Protein AF-A0A931IXI0-F1 (afdb_monomer)

Foldseek 3Di:
DQQCQDPPDDPAFAEEEELAEDPPVQLVCLRCVLPGAEYEYFFQPDAQPDDDPDHHPQKDWDPPFKDKAWDNDKDWDWDQDPNDTDTDITKMKIWTKIARPVNRGIHIYIYIHDARLVVLVVAQFQRHQEYEEALPHPTPNCSQQQLQDQADDPDRSNHGNVVSVNRRHNPQHKYKYLCPSHPDPQLPVCNVDDDWDWDDDPQKTWTFSDWRPDDPGTITIIGIDGD

Sequence (227 aa):
MPVELLPKEGAGRRSLYYPCAGLDWLAVTEVLGQSFDVLKFCDLHYSFASLPAVLPNGWRYEADSWSLDGSAHGAVSALAVNGRFVRDVETATARFKLRNESMGKSVEIWLRRGFGQYGLHEIKDGTLDLFLHRGDSSGEGGSNVWFFSNWRARHQPLSRLFDVVKEKLRYPAVIGTDGSNCEFREVRLAAGVIGRAEFACQGLHWRLIGFLPGGPSLTALWQVEPA

pLDDT: mean 90.28, std 9.78, range [48.94, 98.44]

Secondary structure (DSSP, 8-state):
-----S---SSPPPEEEEE--TTHHHHHHHHHTTT-SEEEEEETT---SS--S--STTEEEPTT--EEES-S----EEEEETTEEEEE---EEEEEEEEETTTTEEEEEEEEES-HHHHHHTSPTT-EEEEEE-S--SS-SSTTS-TB-----SSGGGSSHHHHHHHHEEEEEEEEE-STTB--HHHHHHTT--S--EEEETTEEEEEEEEE-SSSS-EEEEEEEE-

Mean predicted aligned error: 4.8 Å

Radius of gyration: 17.32 Å; Cα contacts (8 Å, |Δi|>4): 506; chains: 1; bounding box: 45×43×47 Å

Structure (mmCIF, N/CA/C/O backbone):
data_AF-A0A931IXI0-F1
#
_entry.id   AF-A0A931IXI0-F1
#
loop_
_atom_site.group_PDB
_atom_site.id
_atom_site.type_symbol
_atom_site.label_atom_id
_atom_site.label_alt_id
_atom_site.label_comp_id
_atom_site.label_asym_id
_atom_site.label_entity_id
_atom_site.label_seq_id
_atom_site.pdbx_PDB_ins_code
_atom_site.Cartn_x
_atom_site.Cartn_y
_atom_site.Cartn_z
_atom_site.occupancy
_atom_site.B_iso_or_equiv
_atom_site.auth_seq_id
_atom_site.auth_comp_id
_atom_site.auth_asym_id
_atom_site.auth_atom_id
_atom_site.pdbx_PDB_model_num
ATOM 1 N N . MET A 1 1 ? -20.261 6.158 8.522 1.00 48.94 1 MET A N 1
ATOM 2 C CA . MET A 1 1 ? -20.062 5.142 9.578 1.00 48.94 1 MET A CA 1
ATOM 3 C C . MET A 1 1 ? -18.671 4.557 9.398 1.00 48.94 1 MET A C 1
ATOM 5 O O . 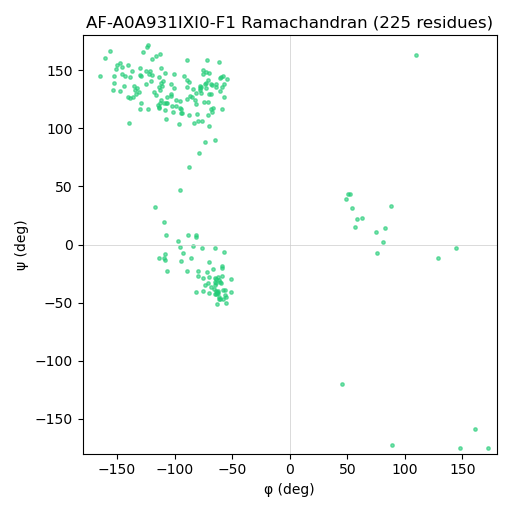MET A 1 1 ? -18.306 4.351 8.244 1.00 48.94 1 MET A O 1
ATOM 9 N N . PRO A 1 2 ? -17.881 4.372 10.466 1.00 57.78 2 PRO A N 1
ATOM 10 C CA . PRO A 1 2 ? -16.562 3.754 10.359 1.00 57.78 2 PRO A CA 1
ATOM 11 C C . PRO A 1 2 ? -16.707 2.329 9.815 1.00 57.78 2 PRO A C 1
ATOM 13 O O . PRO A 1 2 ? -17.571 1.580 10.267 1.00 57.78 2 PRO A O 1
ATOM 16 N N . VAL A 1 3 ? -15.897 1.973 8.816 1.00 63.97 3 VAL A N 1
ATOM 17 C CA . VAL A 1 3 ? -15.828 0.592 8.333 1.00 63.97 3 VAL A CA 1
ATOM 18 C C . VAL A 1 3 ? -15.020 -0.188 9.361 1.00 63.97 3 VAL A C 1
ATOM 20 O O . VAL A 1 3 ? -13.806 -0.013 9.470 1.00 63.97 3 VAL A O 1
ATOM 23 N N . GLU A 1 4 ? -15.687 -1.019 10.154 1.00 74.19 4 GLU A N 1
ATOM 24 C CA . GLU A 1 4 ? -15.009 -1.925 11.076 1.00 74.19 4 GLU A CA 1
ATOM 25 C C . GLU A 1 4 ? -14.388 -3.064 10.262 1.00 74.19 4 GLU A C 1
ATOM 27 O O . GLU A 1 4 ? -15.030 -4.061 9.955 1.00 74.19 4 GLU A O 1
ATOM 32 N N . LEU A 1 5 ? -13.150 -2.849 9.808 1.00 75.31 5 LEU A N 1
ATOM 33 C CA . LEU A 1 5 ? -12.527 -3.715 8.807 1.00 75.31 5 LEU A CA 1
ATOM 34 C C . LEU A 1 5 ? -12.290 -5.134 9.315 1.00 75.31 5 LEU A C 1
ATOM 36 O O . LEU A 1 5 ? -12.547 -6.062 8.567 1.00 75.31 5 LEU A O 1
ATOM 40 N N . LEU A 1 6 ? -11.814 -5.279 10.555 1.00 72.94 6 LEU A N 1
ATOM 41 C CA . LEU A 1 6 ? -11.677 -6.536 11.302 1.00 72.94 6 LEU A CA 1
ATOM 42 C C . LEU A 1 6 ? -11.465 -6.188 12.791 1.00 72.94 6 LEU A C 1
ATOM 44 O O . LEU A 1 6 ? -10.774 -5.188 13.060 1.00 72.94 6 LEU A O 1
ATOM 48 N N . PRO A 1 7 ? -11.985 -6.991 13.741 1.00 69.00 7 PRO A N 1
ATOM 49 C CA . PRO A 1 7 ? -11.667 -6.845 15.158 1.00 69.00 7 PRO A CA 1
ATOM 50 C C . PRO A 1 7 ? -10.158 -7.002 15.389 1.00 69.00 7 PRO A C 1
ATOM 52 O O . PRO A 1 7 ? -9.473 -7.771 14.713 1.00 69.00 7 PRO A O 1
ATOM 55 N N . LYS A 1 8 ? -9.614 -6.230 16.335 1.00 65.38 8 LYS A N 1
ATOM 56 C CA . LYS A 1 8 ? -8.189 -6.268 16.682 1.00 65.38 8 LYS A CA 1
ATOM 57 C C . LYS A 1 8 ? -7.912 -7.482 17.572 1.00 65.38 8 LYS A C 1
ATOM 59 O O . LYS A 1 8 ? -7.807 -7.350 18.788 1.00 65.38 8 LYS A O 1
ATOM 64 N N . GLU A 1 9 ? -7.804 -8.662 16.977 1.00 65.06 9 GLU A N 1
ATOM 65 C CA . GLU A 1 9 ? -7.364 -9.850 17.705 1.00 65.06 9 GLU A CA 1
ATOM 66 C C . GLU A 1 9 ? -5.828 -9.877 17.760 1.00 65.06 9 GLU A C 1
ATOM 68 O O . GLU A 1 9 ? -5.143 -10.136 16.773 1.00 65.06 9 GLU A O 1
ATOM 73 N N . GLY A 1 10 ? -5.271 -9.540 18.927 1.00 68.31 10 GLY A N 1
ATOM 74 C CA . GLY A 1 10 ? -3.834 -9.617 19.209 1.00 68.31 10 GLY A CA 1
ATOM 75 C C . GLY A 1 10 ? -3.102 -8.273 19.340 1.00 68.31 10 GLY A C 1
ATOM 76 O O . GLY A 1 10 ? -3.570 -7.208 18.938 1.00 68.31 10 GLY A O 1
ATOM 77 N N . ALA A 1 11 ? -1.904 -8.329 19.931 1.00 70.00 11 ALA A N 1
ATOM 78 C CA . ALA A 1 11 ? -1.065 -7.166 20.248 1.00 70.00 11 ALA A CA 1
ATOM 79 C C . ALA A 1 11 ? -0.230 -6.635 19.058 1.00 70.00 11 ALA A C 1
ATOM 81 O O . ALA A 1 11 ? 0.636 -5.779 19.237 1.00 70.00 11 ALA A O 1
ATOM 82 N N . GLY A 1 12 ? -0.452 -7.147 17.843 1.00 85.19 12 GLY A N 1
ATOM 83 C CA . GLY A 1 12 ? 0.321 -6.776 16.658 1.00 85.19 12 GLY A CA 1
ATOM 84 C C . GLY A 1 12 ? -0.001 -5.373 16.132 1.00 85.19 12 GLY A C 1
ATOM 85 O O . GLY A 1 12 ? -1.138 -4.908 16.218 1.00 85.19 12 GLY A O 1
ATOM 86 N N . ARG A 1 13 ? 1.005 -4.710 15.538 1.00 93.88 13 ARG A N 1
ATOM 87 C CA . ARG A 1 13 ? 0.789 -3.496 14.736 1.00 93.88 13 ARG A CA 1
ATOM 88 C C . ARG A 1 13 ? 0.047 -3.867 13.451 1.00 93.88 13 ARG A C 1
ATOM 90 O O . ARG A 1 13 ? 0.490 -4.778 12.743 1.00 93.88 13 ARG A O 1
ATOM 97 N N . ARG A 1 14 ? -1.036 -3.152 13.144 1.00 95.62 14 ARG A N 1
ATOM 98 C CA . ARG A 1 14 ? -1.786 -3.302 11.891 1.00 95.62 14 ARG A CA 1
ATOM 99 C C . ARG A 1 14 ? -1.149 -2.479 10.782 1.00 95.62 14 ARG A C 1
ATOM 101 O O . ARG A 1 14 ? -0.846 -1.301 10.996 1.00 95.62 14 ARG A O 1
ATOM 108 N N . SER A 1 15 ? -0.972 -3.069 9.605 1.00 97.69 15 SER A N 1
ATOM 109 C CA . SER A 1 15 ? -0.367 -2.400 8.457 1.00 97.69 15 SER A CA 1
ATOM 110 C C . SER A 1 15 ? -1.171 -2.516 7.164 1.00 97.69 15 SER A C 1
ATOM 112 O O . SER A 1 15 ? -1.818 -3.529 6.895 1.00 97.69 15 SER A O 1
ATOM 114 N N . LEU A 1 16 ? -1.106 -1.448 6.372 1.00 97.94 16 LEU A N 1
ATOM 115 C CA . LEU A 1 16 ? -1.687 -1.338 5.037 1.00 97.94 16 LEU A CA 1
ATOM 116 C C . LEU A 1 16 ? -0.597 -1.030 4.011 1.00 97.94 16 LEU A C 1
ATOM 118 O O . LEU A 1 16 ? 0.375 -0.342 4.328 1.00 97.94 16 LEU A O 1
ATOM 122 N N . TYR A 1 17 ? -0.793 -1.494 2.779 1.00 98.00 17 TYR A N 1
ATOM 123 C CA . TYR A 1 17 ? 0.024 -1.149 1.626 1.00 98.00 17 TYR A CA 1
ATOM 124 C C . TYR A 1 17 ? -0.861 -0.743 0.456 1.00 98.00 17 TYR A C 1
ATOM 126 O O . TYR A 1 17 ? -1.812 -1.450 0.118 1.00 98.00 17 TYR A O 1
ATOM 134 N N . TYR A 1 18 ? -0.530 0.393 -0.150 1.00 96.25 18 TYR A N 1
ATOM 135 C CA . TYR A 1 18 ? -1.239 0.943 -1.292 1.00 96.25 18 TYR A CA 1
ATOM 136 C C . TYR A 1 18 ? -0.248 1.535 -2.312 1.00 96.25 18 TYR A C 1
ATOM 138 O O . TYR A 1 18 ? 0.300 2.615 -2.075 1.00 96.25 18 TYR A O 1
ATOM 146 N N . PRO A 1 19 ? 0.008 0.863 -3.449 1.00 94.44 19 PRO A N 1
ATOM 147 C CA . PRO A 1 19 ? 0.657 1.493 -4.592 1.00 94.44 19 PRO A CA 1
ATOM 148 C C . PRO A 1 19 ? -0.323 2.491 -5.225 1.00 94.44 19 PRO A C 1
ATOM 150 O O . PRO A 1 19 ? -1.270 2.101 -5.908 1.00 94.44 19 PRO A O 1
ATOM 153 N N . CYS A 1 20 ? -0.129 3.774 -4.943 1.00 90.62 20 CYS A N 1
ATOM 154 C CA . CYS A 1 20 ? -1.092 4.842 -5.199 1.00 90.62 20 CYS A CA 1
ATOM 155 C C . CYS A 1 20 ? -0.474 5.982 -5.997 1.00 90.62 20 CYS A C 1
ATOM 157 O O . CYS A 1 20 ? 0.745 6.091 -6.048 1.00 90.62 20 CYS A O 1
ATOM 159 N N . ALA A 1 21 ? -1.297 6.875 -6.548 1.00 88.12 21 ALA A N 1
ATOM 160 C CA . ALA A 1 21 ? -0.798 8.078 -7.202 1.00 88.12 21 ALA A CA 1
ATOM 161 C C . ALA A 1 21 ? -0.656 9.249 -6.236 1.00 88.12 21 ALA A C 1
ATOM 163 O O . ALA A 1 21 ? -1.642 9.678 -5.636 1.00 88.12 21 ALA A O 1
ATOM 164 N N . GLY A 1 22 ? 0.537 9.840 -6.160 1.00 87.94 22 GLY A N 1
ATOM 165 C CA . GLY A 1 22 ? 0.739 11.132 -5.501 1.00 87.94 22 GLY A CA 1
ATOM 166 C C . GLY A 1 22 ? 0.026 11.237 -4.144 1.00 87.94 22 GLY A C 1
ATOM 167 O O . GLY A 1 22 ? 0.281 10.450 -3.235 1.00 87.94 22 GLY A O 1
ATOM 168 N N . LEU A 1 23 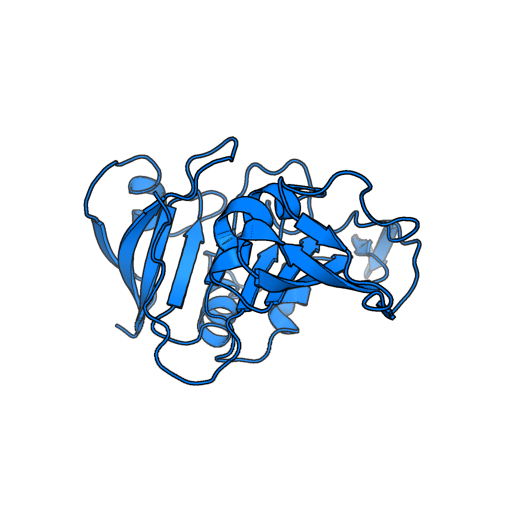? -0.884 12.205 -4.004 1.00 91.06 23 LEU A N 1
ATOM 169 C CA . LEU A 1 23 ? -1.559 12.532 -2.741 1.00 91.06 23 LEU A CA 1
ATOM 170 C C . LEU A 1 23 ? -2.752 11.633 -2.369 1.00 91.06 23 LEU A C 1
ATOM 172 O O . LEU A 1 23 ? -3.397 11.888 -1.353 1.00 91.06 23 LEU A O 1
ATOM 176 N N . ASP A 1 24 ? -3.024 10.564 -3.119 1.00 90.62 24 ASP A N 1
ATOM 177 C CA . ASP A 1 24 ? -4.078 9.585 -2.811 1.00 90.62 24 ASP A CA 1
ATOM 178 C C . ASP A 1 24 ? -4.015 9.041 -1.378 1.00 90.62 24 ASP A C 1
ATOM 180 O O . ASP A 1 24 ? -5.036 8.686 -0.780 1.00 90.62 24 ASP A O 1
ATOM 184 N N . TRP A 1 25 ? -2.808 8.990 -0.816 1.00 93.06 25 TRP A N 1
ATOM 185 C CA . TRP A 1 25 ? -2.569 8.548 0.548 1.00 93.06 25 TRP A CA 1
ATOM 186 C C . TRP A 1 25 ? -3.318 9.386 1.596 1.00 93.06 25 TRP A C 1
ATOM 188 O O . TRP A 1 25 ? -3.650 8.857 2.658 1.00 93.06 25 TRP A O 1
ATOM 198 N N . LEU A 1 26 ? -3.628 10.660 1.311 1.00 93.75 26 LEU A N 1
ATOM 199 C CA . LEU A 1 26 ? -4.352 11.551 2.225 1.00 93.75 26 LEU A CA 1
ATOM 200 C C . LEU A 1 26 ? -5.769 11.037 2.493 1.00 93.75 26 LEU A C 1
ATOM 20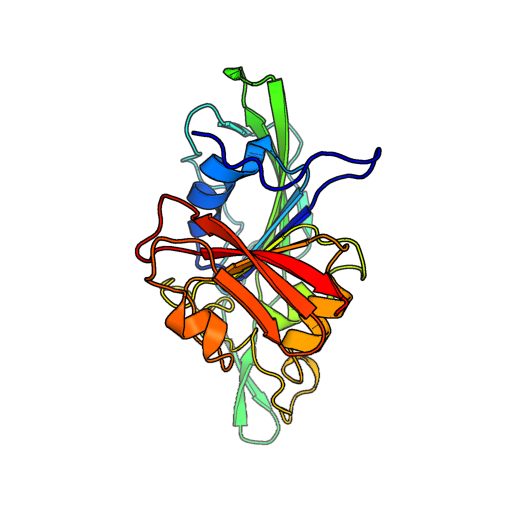2 O O . LEU A 1 26 ? -6.144 10.861 3.651 1.00 93.75 26 LEU A O 1
ATOM 206 N N . ALA A 1 27 ? -6.527 10.734 1.436 1.00 92.00 27 ALA A N 1
ATOM 207 C CA . ALA A 1 27 ? -7.897 10.234 1.556 1.00 92.00 27 ALA A CA 1
ATOM 208 C C . ALA A 1 27 ? -7.929 8.872 2.266 1.00 92.00 27 ALA A C 1
ATOM 210 O O . ALA A 1 27 ? -8.743 8.629 3.154 1.00 92.00 27 ALA A O 1
ATOM 211 N N . VAL A 1 28 ? -6.976 7.995 1.938 1.00 93.75 28 VAL A N 1
ATOM 212 C CA . VAL A 1 28 ? -6.844 6.696 2.611 1.00 93.75 28 VAL A CA 1
ATOM 213 C C . VAL A 1 28 ? -6.498 6.870 4.090 1.00 93.75 28 VAL A C 1
ATOM 215 O O . VAL A 1 28 ? -7.061 6.178 4.933 1.00 93.75 28 VAL A O 1
ATOM 218 N N . THR A 1 29 ? -5.624 7.817 4.429 1.00 95.44 29 THR A N 1
ATOM 219 C CA . THR A 1 29 ? -5.272 8.127 5.824 1.00 95.44 29 THR A CA 1
ATOM 220 C C . THR A 1 29 ? -6.455 8.701 6.594 1.00 95.44 29 THR A C 1
ATOM 222 O O . THR A 1 29 ? -6.651 8.339 7.752 1.00 95.44 29 THR A O 1
ATOM 225 N N . GLU A 1 30 ? -7.277 9.540 5.966 1.00 93.88 30 GLU A N 1
ATOM 226 C CA . GLU A 1 30 ? -8.489 10.081 6.584 1.00 93.88 30 GLU A CA 1
ATOM 227 C C . GLU A 1 30 ? -9.441 8.972 7.031 1.00 93.88 30 GLU A C 1
ATOM 229 O O . GLU A 1 30 ? -9.921 8.973 8.166 1.00 93.88 30 GLU A O 1
ATOM 234 N N . VAL A 1 31 ? -9.673 8.005 6.142 1.00 93.25 31 VAL A N 1
ATOM 235 C CA . VAL A 1 31 ? -10.654 6.940 6.355 1.00 93.25 31 VAL A CA 1
ATOM 236 C C . VAL A 1 31 ? -10.090 5.812 7.220 1.00 93.25 31 VAL A C 1
ATOM 238 O O . VAL A 1 31 ? -10.792 5.293 8.084 1.00 93.25 31 VAL A O 1
ATOM 241 N N . LEU A 1 32 ? -8.832 5.421 7.001 1.00 94.69 32 LEU A N 1
ATOM 242 C CA . LEU A 1 32 ? -8.242 4.213 7.589 1.00 94.69 32 LEU A CA 1
ATOM 243 C C . LEU A 1 32 ? -7.214 4.486 8.687 1.00 94.69 32 LEU A C 1
ATOM 245 O O . LEU A 1 32 ? -6.883 3.569 9.438 1.00 94.69 32 LEU A O 1
ATOM 249 N N . GLY A 1 33 ? -6.726 5.716 8.854 1.00 94.94 33 GLY A N 1
ATOM 250 C CA . GLY A 1 33 ? -5.683 6.033 9.839 1.00 94.94 33 GLY A CA 1
ATOM 251 C C . GLY A 1 33 ? -6.068 5.707 11.287 1.00 94.94 33 GLY A C 1
ATOM 252 O O . GLY A 1 33 ? -5.202 5.509 12.133 1.00 94.94 33 GLY A O 1
ATOM 253 N N . GLN A 1 34 ? -7.364 5.581 11.574 1.00 93.62 34 GLN A N 1
ATOM 254 C CA . GLN A 1 34 ? -7.870 5.178 12.889 1.00 93.62 34 GLN A CA 1
ATOM 255 C C . GLN A 1 34 ? -7.658 3.689 13.184 1.00 93.62 34 GLN A C 1
ATOM 257 O O . GLN A 1 34 ? -7.413 3.300 14.327 1.00 93.62 34 GLN A O 1
ATOM 262 N N . SER A 1 35 ? -7.751 2.854 12.150 1.00 93.81 35 SER A N 1
ATOM 263 C CA . SER A 1 35 ? -7.779 1.394 12.268 1.00 93.81 35 SER A CA 1
ATOM 264 C C . SER A 1 35 ? -6.403 0.747 12.116 1.00 93.81 35 SER A C 1
ATOM 266 O O . SER A 1 35 ? -6.250 -0.424 12.459 1.00 93.81 35 SER A O 1
ATOM 268 N N . PHE A 1 36 ? -5.408 1.490 11.627 1.00 95.81 36 PHE A N 1
ATOM 269 C CA . PHE A 1 36 ? -4.062 0.991 11.345 1.00 95.81 36 PHE A CA 1
ATOM 270 C C . PHE A 1 36 ? -2.993 1.722 12.158 1.00 95.81 36 PHE A C 1
ATOM 272 O O . PHE A 1 36 ? -3.202 2.823 12.663 1.00 95.81 36 PHE A O 1
ATOM 279 N N . ASP A 1 37 ? -1.834 1.082 12.302 1.00 96.94 37 ASP A N 1
ATOM 280 C CA . ASP A 1 37 ? -0.671 1.637 13.000 1.00 96.94 37 ASP A CA 1
ATOM 281 C C . ASP A 1 37 ? 0.441 2.053 12.025 1.00 96.94 37 ASP A C 1
ATOM 283 O O . ASP A 1 37 ? 1.295 2.866 12.384 1.00 96.94 37 ASP A O 1
ATOM 287 N N . VAL A 1 38 ? 0.449 1.478 10.816 1.00 98.25 38 VAL A N 1
ATOM 288 C CA . VAL A 1 38 ? 1.372 1.806 9.721 1.00 98.25 38 VAL A CA 1
ATOM 289 C C . VAL A 1 38 ? 0.608 1.830 8.398 1.00 98.25 38 VAL A C 1
ATOM 291 O O . VAL A 1 38 ? -0.015 0.837 8.023 1.00 98.25 38 VAL A O 1
ATOM 294 N N . LEU A 1 39 ? 0.708 2.926 7.655 1.00 98.19 39 LEU A N 1
ATOM 295 C CA . LEU A 1 39 ? 0.198 3.047 6.295 1.00 98.19 39 LEU A CA 1
ATOM 296 C C . LEU A 1 39 ? 1.378 3.217 5.339 1.00 98.19 39 LEU A C 1
ATOM 298 O O . LEU A 1 39 ? 2.142 4.177 5.449 1.00 98.19 39 LEU A O 1
ATOM 302 N N . LYS A 1 40 ? 1.548 2.268 4.420 1.00 98.12 40 LYS A N 1
ATOM 303 C CA . LYS A 1 40 ? 2.643 2.256 3.451 1.00 98.12 40 LYS A CA 1
ATOM 304 C C . LYS A 1 40 ? 2.105 2.590 2.068 1.00 98.12 40 LYS A C 1
ATOM 306 O O . LYS A 1 40 ? 1.257 1.879 1.539 1.00 98.12 40 LYS A O 1
ATOM 311 N N . PHE A 1 41 ? 2.637 3.638 1.471 1.00 96.38 41 PHE A N 1
ATOM 312 C CA . PHE A 1 41 ? 2.242 4.136 0.166 1.00 96.38 41 PHE A CA 1
ATOM 313 C C . PHE A 1 41 ? 3.432 4.102 -0.779 1.00 96.38 41 PHE A C 1
ATOM 315 O O . PHE A 1 41 ? 4.576 4.293 -0.358 1.00 96.38 41 PHE A O 1
ATOM 322 N N . CYS A 1 42 ? 3.176 3.845 -2.055 1.00 95.12 42 CYS A N 1
ATOM 323 C CA . CYS A 1 42 ? 4.227 3.775 -3.059 1.00 95.12 42 CYS A CA 1
ATOM 324 C C . CYS A 1 42 ? 3.806 4.502 -4.327 1.00 95.12 42 CYS A C 1
ATOM 326 O O . CYS A 1 42 ? 2.765 4.173 -4.886 1.00 95.12 42 CYS A O 1
ATOM 328 N N . ASP A 1 43 ? 4.643 5.428 -4.786 1.00 93.62 43 ASP A N 1
ATOM 329 C CA . ASP A 1 43 ? 4.437 6.175 -6.025 1.00 93.62 43 ASP A CA 1
ATOM 330 C C . ASP A 1 43 ? 5.777 6.466 -6.716 1.00 93.62 43 ASP A C 1
ATOM 332 O O . ASP A 1 43 ? 6.795 6.677 -6.063 1.00 93.62 43 ASP A O 1
ATOM 336 N N . LEU A 1 44 ? 5.809 6.500 -8.048 1.00 92.00 44 LEU A N 1
ATOM 337 C CA . LEU A 1 44 ? 7.036 6.779 -8.812 1.00 92.00 44 LEU A CA 1
ATOM 338 C C . LEU A 1 44 ? 7.493 8.242 -8.728 1.00 92.00 44 LEU A C 1
ATOM 340 O O . LEU A 1 44 ? 8.673 8.525 -8.934 1.00 92.00 44 LEU A O 1
ATOM 344 N N . HIS A 1 45 ? 6.578 9.161 -8.438 1.00 90.88 45 HIS A N 1
ATOM 345 C CA . HIS A 1 45 ? 6.764 10.605 -8.524 1.00 90.88 45 HIS A CA 1
ATOM 346 C C . HIS A 1 45 ? 6.878 11.285 -7.158 1.00 90.88 45 HIS A C 1
ATOM 348 O O . HIS A 1 45 ? 6.924 12.515 -7.097 1.00 90.88 45 HIS A O 1
ATOM 354 N N . TYR A 1 46 ? 6.966 10.529 -6.059 1.00 92.38 46 TYR A N 1
ATOM 355 C CA . TYR A 1 46 ? 7.182 11.131 -4.748 1.00 92.38 46 TYR A CA 1
ATOM 356 C C . TYR A 1 46 ? 8.473 11.953 -4.684 1.00 92.38 46 TYR A C 1
ATOM 358 O O . TYR A 1 46 ? 9.588 11.438 -4.774 1.00 92.38 46 TYR A O 1
ATOM 366 N N . SER A 1 47 ? 8.305 13.253 -4.453 1.00 91.62 47 SER A N 1
ATOM 367 C CA . SER A 1 47 ? 9.375 14.166 -4.075 1.00 91.62 47 SER A CA 1
ATOM 368 C C . SER A 1 47 ? 9.325 14.397 -2.571 1.00 91.62 47 SER A C 1
ATOM 370 O O . SER A 1 47 ? 8.256 14.643 -2.018 1.00 91.62 47 SER A O 1
ATOM 372 N N . PHE A 1 48 ? 10.484 14.335 -1.917 1.00 94.06 48 PHE A N 1
ATOM 373 C CA . PHE A 1 48 ? 10.602 14.524 -0.469 1.00 94.06 48 PHE A CA 1
ATOM 374 C C . PHE A 1 48 ? 11.278 15.850 -0.113 1.00 94.06 48 PHE A C 1
ATOM 376 O O . PHE A 1 48 ? 11.769 16.013 0.999 1.00 94.06 48 PHE A O 1
ATOM 383 N N . ALA A 1 49 ? 11.300 16.800 -1.055 1.00 89.62 49 ALA A N 1
ATOM 384 C CA . ALA A 1 49 ? 11.808 18.150 -0.818 1.00 89.62 49 ALA A CA 1
ATOM 385 C C . ALA A 1 49 ? 11.007 18.882 0.273 1.00 89.62 49 ALA A C 1
ATOM 387 O O . ALA A 1 49 ? 11.551 19.706 1.005 1.00 89.62 49 ALA A O 1
ATOM 388 N N . SER A 1 50 ? 9.717 18.566 0.394 1.00 84.56 50 SER A N 1
ATOM 389 C CA . SER A 1 50 ? 8.855 19.026 1.474 1.00 84.56 50 SER A CA 1
ATOM 390 C C . SER A 1 50 ? 7.755 18.008 1.756 1.00 84.56 50 SER A C 1
ATOM 392 O O . SER A 1 50 ? 7.322 17.26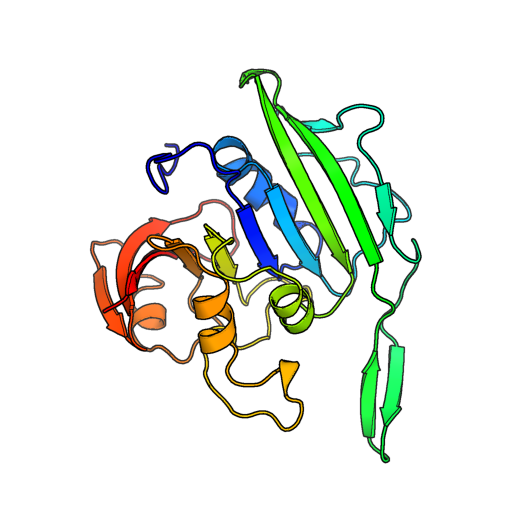3 0.875 1.00 84.56 50 SER A O 1
ATOM 394 N N . LEU A 1 51 ? 7.300 17.970 3.008 1.00 83.88 51 LEU A N 1
ATOM 395 C CA . LEU A 1 51 ? 6.088 17.243 3.362 1.00 83.88 51 LEU A CA 1
ATOM 396 C C . LEU A 1 51 ? 4.854 18.027 2.891 1.00 83.88 51 LEU A C 1
ATOM 398 O O . LEU A 1 51 ? 4.886 19.262 2.876 1.00 83.88 51 LEU A O 1
ATOM 402 N N . PRO A 1 52 ? 3.745 17.351 2.549 1.00 86.31 52 PRO A N 1
ATOM 403 C CA . PRO A 1 52 ? 2.509 18.038 2.202 1.00 86.31 52 PRO A CA 1
ATOM 404 C C . PRO A 1 52 ? 2.032 18.954 3.333 1.00 86.31 52 PRO A C 1
ATOM 406 O O . PRO A 1 52 ? 1.875 18.523 4.475 1.00 86.31 52 PRO A O 1
ATOM 409 N N . ALA A 1 53 ? 1.783 20.224 3.011 1.00 87.44 53 ALA A N 1
ATOM 410 C CA . ALA A 1 53 ? 1.276 21.199 3.979 1.00 87.44 53 ALA A CA 1
ATOM 411 C C . ALA A 1 53 ? -0.185 20.923 4.374 1.00 87.44 53 ALA A C 1
ATOM 413 O O . ALA A 1 53 ? -0.611 21.260 5.476 1.00 87.44 53 ALA A O 1
ATOM 414 N N . VAL A 1 54 ? -0.950 20.305 3.469 1.00 91.38 54 VAL A N 1
ATOM 415 C CA . VAL A 1 54 ? -2.350 19.940 3.687 1.00 91.38 54 VAL A CA 1
ATOM 416 C C . VAL A 1 54 ? -2.419 18.493 4.160 1.00 91.38 54 VAL A C 1
ATOM 418 O O . VAL A 1 54 ? -1.935 17.586 3.485 1.00 91.38 54 VAL A O 1
ATOM 421 N N . LEU A 1 55 ? -3.041 18.296 5.318 1.00 95.00 55 LEU A N 1
ATOM 422 C CA . LEU A 1 55 ? -3.306 16.997 5.928 1.00 95.00 55 LEU A CA 1
ATOM 423 C C . LEU A 1 55 ? -4.815 16.753 6.026 1.00 95.00 55 LEU A C 1
ATOM 425 O O . LEU A 1 55 ? -5.586 17.718 5.981 1.00 95.00 55 LEU A O 1
ATOM 429 N N . PRO A 1 56 ? -5.255 15.494 6.212 1.00 93.50 56 PRO A N 1
ATOM 430 C CA . PRO A 1 56 ? -6.661 15.218 6.456 1.00 93.50 56 PRO A CA 1
ATOM 431 C C . PRO A 1 56 ? -7.148 15.885 7.747 1.00 93.50 56 PRO A C 1
ATOM 433 O O . PRO A 1 56 ? -6.360 16.184 8.653 1.00 93.50 56 PRO A O 1
ATOM 436 N N . ASN A 1 57 ? -8.454 16.124 7.853 1.00 92.62 57 ASN A N 1
ATOM 437 C CA . ASN A 1 57 ? -8.995 16.904 8.962 1.00 92.62 57 ASN A CA 1
ATOM 438 C C . ASN A 1 57 ? -8.671 16.272 10.333 1.00 92.62 57 ASN A C 1
ATOM 440 O O . ASN A 1 57 ? -8.778 15.062 10.531 1.00 92.62 57 ASN A O 1
ATOM 444 N N . GLY A 1 58 ? -8.253 17.106 11.287 1.00 94.62 58 GLY A N 1
ATOM 445 C CA . GLY A 1 58 ? -7.840 16.683 12.629 1.00 94.62 58 GLY A CA 1
ATOM 446 C C . GLY A 1 58 ? -6.458 16.024 12.723 1.00 94.62 58 GLY A C 1
ATOM 447 O O . GLY A 1 58 ? -5.985 15.814 13.836 1.00 94.62 58 GLY A O 1
ATOM 448 N N . TRP A 1 59 ? -5.785 15.735 11.604 1.00 96.69 59 TRP A N 1
ATOM 449 C CA . TRP A 1 59 ? -4.441 15.157 11.604 1.00 96.69 59 TRP A CA 1
ATOM 450 C C . TRP A 1 59 ? -3.354 16.233 11.624 1.00 96.69 59 TRP A C 1
ATOM 452 O O . TRP A 1 59 ? -3.464 17.278 10.974 1.00 96.69 59 TRP A O 1
ATOM 462 N N . ARG A 1 60 ? -2.283 15.970 12.373 1.00 97.12 60 ARG A N 1
ATOM 463 C CA . ARG A 1 60 ? -1.099 16.827 12.516 1.00 97.12 60 ARG A CA 1
ATOM 464 C C . ARG A 1 60 ? 0.162 15.978 12.465 1.00 97.12 60 ARG A C 1
ATOM 466 O O . ARG A 1 60 ? 0.138 14.833 12.908 1.00 97.12 60 ARG A O 1
ATOM 473 N N . TYR A 1 61 ? 1.256 16.535 11.959 1.00 97.44 61 TYR A N 1
ATOM 474 C CA . TYR A 1 61 ? 2.563 15.895 12.080 1.00 97.44 61 TYR A CA 1
ATOM 475 C C . TYR A 1 61 ? 2.971 15.805 13.551 1.00 97.44 61 TYR A C 1
ATOM 477 O O . TYR A 1 61 ? 2.837 16.778 14.293 1.00 97.44 61 TYR A O 1
ATOM 485 N N . GLU A 1 62 ? 3.492 14.655 13.972 1.00 96.81 62 GLU A N 1
ATOM 486 C CA . GLU A 1 62 ? 4.209 14.576 15.243 1.00 96.81 62 GLU A CA 1
ATOM 487 C C . GLU A 1 62 ? 5.615 15.149 15.075 1.00 96.81 62 GLU A C 1
ATOM 489 O O . GLU A 1 62 ? 6.324 14.805 14.120 1.00 96.81 62 GLU A O 1
ATOM 494 N N . ALA A 1 63 ? 6.012 16.007 16.016 1.00 94.25 63 ALA A N 1
ATOM 495 C CA . ALA A 1 63 ? 7.346 16.594 16.055 1.00 94.25 63 ALA A CA 1
ATOM 496 C C . ALA A 1 63 ? 8.429 15.503 16.041 1.00 94.25 63 ALA A C 1
ATOM 498 O O . ALA A 1 63 ? 8.246 14.431 16.619 1.00 94.25 63 ALA A O 1
ATOM 499 N N . ASP A 1 64 ? 9.530 15.779 15.340 1.00 93.62 64 ASP A N 1
ATOM 500 C CA . ASP A 1 64 ? 10.728 14.931 15.266 1.00 93.62 64 ASP A CA 1
ATOM 501 C C . ASP A 1 64 ? 10.495 13.488 14.775 1.00 93.62 64 ASP A C 1
ATOM 503 O O . ASP A 1 64 ? 11.358 12.623 14.906 1.00 93.62 64 ASP A O 1
ATOM 507 N N . SER A 1 65 ? 9.333 13.206 14.175 1.00 96.38 65 SER A N 1
ATOM 508 C CA . SER A 1 65 ? 9.003 11.872 13.656 1.00 96.38 65 SER A CA 1
ATOM 509 C C . SER A 1 65 ? 9.503 11.619 12.232 1.00 96.38 65 SER A C 1
ATOM 511 O O . SER A 1 65 ? 9.441 10.484 11.756 1.00 96.38 65 SER A O 1
ATOM 513 N N . TRP A 1 66 ? 9.961 12.663 11.539 1.00 96.50 66 TRP A N 1
ATOM 514 C CA . TRP A 1 66 ? 10.360 12.593 10.139 1.00 96.50 66 TRP A CA 1
ATOM 515 C C . TRP A 1 66 ? 11.736 11.948 9.960 1.00 96.50 66 TRP A C 1
ATOM 517 O O . TRP A 1 66 ? 12.702 12.288 10.639 1.00 96.50 66 TRP A O 1
ATOM 527 N N . SER A 1 67 ? 11.833 11.052 8.985 1.00 97.31 67 SER A N 1
ATOM 528 C CA . SER A 1 67 ? 13.089 10.492 8.495 1.00 97.31 67 SER A CA 1
ATOM 529 C C . SER A 1 67 ? 13.003 10.232 6.996 1.00 97.31 67 SER A C 1
ATOM 531 O O . SER A 1 67 ? 11.920 9.991 6.456 1.00 97.31 67 SER A O 1
ATOM 533 N N . LEU A 1 68 ? 14.152 10.265 6.328 1.00 97.62 68 LEU A N 1
ATOM 534 C CA . LEU A 1 68 ? 14.288 9.976 4.908 1.00 97.62 68 LEU A CA 1
ATOM 535 C C . LEU A 1 68 ? 15.468 9.029 4.700 1.00 97.62 68 LEU A C 1
ATOM 537 O O . LEU A 1 68 ? 16.567 9.285 5.186 1.00 97.62 68 LEU A O 1
ATOM 541 N N . ASP A 1 69 ? 15.218 7.955 3.963 1.00 97.50 69 ASP A N 1
ATOM 542 C CA . ASP A 1 69 ? 16.228 7.024 3.470 1.00 97.50 69 ASP A CA 1
ATOM 543 C C . ASP A 1 69 ? 16.324 7.152 1.942 1.00 97.50 69 ASP A C 1
ATOM 545 O O . ASP A 1 69 ? 15.306 7.034 1.255 1.00 97.50 69 ASP A O 1
ATOM 549 N N . GLY A 1 70 ? 17.518 7.428 1.416 1.00 96.25 70 GLY A N 1
ATOM 550 C CA . GLY A 1 70 ? 17.760 7.768 0.006 1.00 96.25 70 GLY A CA 1
ATOM 551 C C . GLY A 1 70 ? 17.649 9.267 -0.318 1.00 96.25 70 GLY A C 1
ATOM 552 O O . GLY A 1 70 ? 17.533 10.117 0.566 1.00 96.25 70 GLY A O 1
ATOM 553 N N . SER A 1 71 ? 17.710 9.614 -1.607 1.00 95.25 71 SER A N 1
ATOM 554 C CA . SER A 1 71 ? 17.691 11.014 -2.051 1.00 95.25 71 SER A CA 1
ATOM 555 C C . SER A 1 71 ? 16.311 11.676 -1.913 1.00 95.25 71 SER A C 1
ATOM 557 O O . SER A 1 71 ? 15.276 11.110 -2.284 1.00 95.25 71 SER A O 1
ATOM 559 N N . ALA A 1 72 ? 16.284 12.938 -1.470 1.00 94.31 72 ALA A N 1
ATOM 560 C CA . ALA A 1 72 ? 15.061 13.747 -1.442 1.00 94.31 72 ALA A CA 1
ATOM 561 C C . ALA A 1 72 ? 14.515 14.027 -2.853 1.00 94.31 72 ALA A C 1
ATOM 563 O O . ALA A 1 72 ? 13.301 14.146 -3.055 1.00 94.31 72 ALA A O 1
ATOM 564 N N . HIS A 1 73 ? 15.418 14.070 -3.833 1.00 90.62 73 HIS A N 1
ATOM 565 C CA . HIS A 1 73 ? 15.128 14.331 -5.233 1.00 90.62 73 HIS A CA 1
ATOM 566 C C . HIS A 1 73 ? 15.393 13.071 -6.048 1.00 90.62 73 HIS A C 1
ATOM 568 O O . HIS A 1 73 ? 16.505 12.559 -6.079 1.00 90.62 73 HIS A O 1
ATOM 574 N N . GLY A 1 74 ? 14.370 12.586 -6.734 1.00 86.94 74 GLY A N 1
ATOM 575 C CA . GLY A 1 74 ? 14.514 11.539 -7.730 1.00 86.94 74 GLY A CA 1
ATOM 576 C C . GLY A 1 74 ? 13.561 11.828 -8.869 1.00 86.94 74 GLY A C 1
ATOM 577 O O . GLY A 1 74 ? 12.471 12.361 -8.658 1.00 86.94 74 GLY A O 1
ATOM 578 N N . ALA A 1 75 ? 13.993 11.502 -10.076 1.00 87.81 75 ALA A N 1
ATOM 579 C CA . ALA A 1 75 ? 13.179 11.601 -11.270 1.00 87.81 75 ALA A CA 1
ATOM 580 C C . ALA A 1 75 ? 13.153 10.241 -11.954 1.00 87.81 75 ALA A C 1
ATOM 582 O O . ALA A 1 75 ? 14.114 9.474 -11.879 1.00 87.81 75 ALA A O 1
ATOM 583 N N . VAL A 1 76 ? 12.045 9.958 -12.632 1.00 88.38 76 VAL A N 1
ATOM 584 C CA . VAL A 1 76 ? 11.975 8.795 -13.506 1.00 88.38 76 VAL A CA 1
ATOM 585 C C . VAL A 1 76 ? 12.846 9.076 -14.725 1.00 88.38 76 VAL A C 1
ATOM 587 O O . VAL A 1 76 ? 12.636 10.064 -15.428 1.00 88.38 76 VAL A O 1
ATOM 590 N N . SER A 1 77 ? 13.825 8.216 -14.963 1.00 92.19 77 SER A N 1
ATOM 591 C CA . SER A 1 77 ? 14.729 8.277 -16.103 1.00 92.19 77 SER A CA 1
ATOM 592 C C . SER A 1 77 ? 14.485 7.091 -17.040 1.00 92.19 77 SER A C 1
ATOM 594 O O . SER A 1 77 ? 13.815 6.114 -16.691 1.00 92.19 77 SER A O 1
ATOM 596 N N . ALA A 1 78 ? 14.990 7.192 -18.268 1.00 90.12 78 ALA A N 1
ATOM 597 C CA . ALA A 1 78 ? 15.016 6.081 -19.210 1.00 90.12 78 ALA A CA 1
ATOM 598 C C . ALA A 1 78 ? 16.431 5.495 -19.246 1.00 90.12 78 ALA A C 1
ATOM 600 O O . ALA A 1 78 ? 17.381 6.179 -19.624 1.00 90.12 78 ALA A O 1
ATOM 601 N N . LEU A 1 79 ? 16.565 4.224 -18.883 1.00 90.38 79 LEU A N 1
ATOM 602 C CA . LEU A 1 79 ? 17.814 3.478 -18.909 1.00 90.38 79 LEU A CA 1
ATOM 603 C C . LEU A 1 79 ? 17.832 2.541 -20.120 1.00 90.38 79 LEU A C 1
ATOM 605 O O . LEU A 1 79 ? 16.894 1.775 -20.337 1.00 90.38 79 LEU A O 1
ATOM 609 N N . ALA A 1 80 ? 18.901 2.572 -20.912 1.00 90.44 80 ALA A N 1
ATOM 610 C CA . ALA A 1 80 ? 19.089 1.615 -21.998 1.00 90.44 80 ALA A CA 1
ATOM 611 C C . ALA A 1 80 ? 19.635 0.288 -21.443 1.00 90.44 80 ALA A C 1
ATOM 613 O O . ALA A 1 80 ? 20.776 0.213 -20.999 1.00 90.44 80 ALA A O 1
ATOM 614 N N . VAL A 1 81 ? 18.833 -0.775 -21.500 1.00 86.94 81 VAL A N 1
ATOM 615 C CA . VAL A 1 81 ? 19.198 -2.134 -21.079 1.00 86.94 81 VAL A CA 1
ATOM 616 C C . VAL A 1 81 ? 18.998 -3.079 -22.258 1.00 86.94 81 VAL A C 1
ATOM 618 O O . VAL A 1 81 ? 17.881 -3.250 -22.746 1.00 86.94 81 VAL A O 1
ATOM 621 N N . ASN A 1 82 ? 20.081 -3.700 -22.736 1.00 87.75 82 ASN A N 1
ATOM 622 C CA . ASN A 1 82 ? 20.061 -4.652 -23.859 1.00 87.75 82 ASN A CA 1
ATOM 623 C C . ASN A 1 82 ? 19.332 -4.112 -25.110 1.00 87.75 82 ASN A C 1
ATOM 625 O O . ASN A 1 82 ? 18.512 -4.803 -25.715 1.00 87.75 82 ASN A O 1
ATOM 629 N N . GLY A 1 83 ? 19.588 -2.847 -25.465 1.00 88.06 83 GLY A N 1
ATOM 630 C CA . GLY A 1 83 ? 18.979 -2.191 -26.629 1.00 88.06 83 GLY A CA 1
ATOM 631 C C . GLY A 1 83 ? 17.511 -1.786 -26.452 1.00 88.06 83 GLY A C 1
ATOM 632 O O . GLY A 1 83 ? 16.859 -1.424 -27.429 1.00 88.06 83 GLY A O 1
ATOM 633 N N . ARG A 1 84 ? 16.968 -1.842 -25.230 1.00 85.94 84 ARG A N 1
ATOM 634 C CA . ARG A 1 84 ? 15.617 -1.371 -24.899 1.00 85.94 84 ARG A CA 1
ATOM 635 C C . ARG A 1 84 ? 15.682 -0.285 -23.840 1.00 85.94 84 ARG A C 1
ATOM 637 O O . ARG A 1 84 ? 16.444 -0.407 -22.889 1.00 85.94 84 ARG A O 1
ATOM 644 N N . PHE A 1 85 ? 14.848 0.738 -23.974 1.00 87.12 85 PHE A N 1
ATOM 645 C CA . PHE A 1 85 ? 14.670 1.724 -22.914 1.00 87.12 85 PHE A CA 1
ATOM 646 C C . PHE A 1 85 ? 13.704 1.175 -21.867 1.00 87.12 85 PHE A C 1
ATOM 648 O O . PHE A 1 85 ? 12.565 0.827 -22.180 1.00 87.12 85 PHE A O 1
ATOM 655 N N . VAL A 1 86 ? 14.175 1.078 -20.631 1.00 87.62 86 VAL A N 1
ATOM 656 C CA . VAL A 1 86 ? 13.370 0.755 -19.455 1.00 87.62 86 VAL A CA 1
ATOM 657 C C . VAL A 1 86 ? 13.295 1.979 -18.560 1.00 87.62 86 VAL A C 1
ATOM 659 O O . VAL A 1 86 ? 14.187 2.822 -18.569 1.00 87.62 86 VAL A O 1
ATOM 662 N N . ARG A 1 87 ? 12.215 2.093 -17.796 1.00 89.62 87 ARG A N 1
ATOM 663 C CA . ARG A 1 87 ? 12.094 3.157 -16.804 1.00 89.62 87 ARG A CA 1
ATOM 664 C C . ARG A 1 87 ? 12.913 2.792 -15.578 1.00 89.62 87 ARG A C 1
ATOM 666 O O . ARG A 1 87 ? 12.836 1.656 -15.116 1.00 89.62 87 ARG A O 1
ATOM 673 N N . ASP A 1 88 ? 13.632 3.766 -15.055 1.00 91.44 88 ASP A N 1
ATOM 674 C CA . ASP A 1 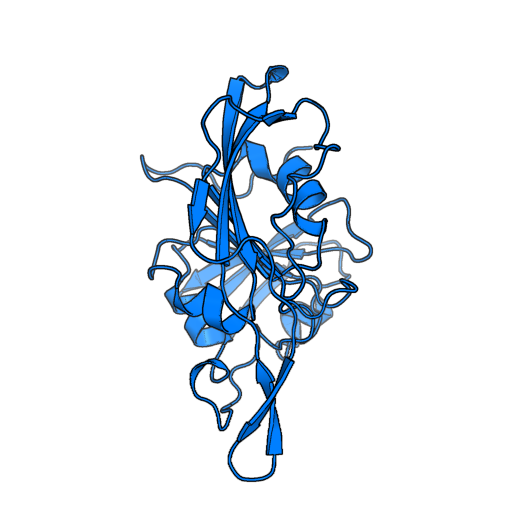88 ? 14.404 3.654 -13.829 1.00 91.44 88 ASP A CA 1
ATOM 675 C C . ASP A 1 88 ? 14.087 4.829 -12.903 1.00 91.44 88 ASP A C 1
ATOM 677 O O . ASP A 1 88 ? 13.673 5.901 -13.348 1.00 91.44 88 ASP A O 1
ATOM 681 N N . VAL A 1 89 ? 14.217 4.613 -11.600 1.00 92.44 89 VAL A N 1
ATOM 682 C CA . VAL A 1 89 ? 14.003 5.651 -10.593 1.00 92.44 89 VAL A CA 1
ATOM 683 C C . VAL A 1 89 ? 14.829 5.326 -9.359 1.00 92.44 89 VAL A C 1
ATOM 685 O O . VAL A 1 89 ? 14.786 4.211 -8.841 1.00 92.44 89 VAL A O 1
ATOM 688 N N . GLU A 1 90 ? 15.543 6.324 -8.848 1.00 94.44 90 GLU A N 1
ATOM 689 C CA . GLU A 1 90 ? 16.225 6.195 -7.566 1.00 94.44 90 GLU A CA 1
ATOM 690 C C . GLU A 1 90 ? 15.189 6.074 -6.443 1.00 94.44 90 GLU A C 1
ATOM 692 O O . GLU A 1 90 ? 14.389 6.990 -6.202 1.00 94.44 90 GLU A O 1
ATOM 697 N N . THR A 1 91 ? 15.195 4.937 -5.752 1.00 95.81 91 THR A N 1
ATOM 698 C CA . THR A 1 91 ? 14.276 4.671 -4.647 1.00 95.81 91 THR A CA 1
ATOM 699 C C . THR A 1 91 ? 14.624 5.515 -3.431 1.00 95.81 91 THR A C 1
ATOM 701 O O . THR A 1 91 ? 15.793 5.679 -3.094 1.00 95.81 91 THR A O 1
ATOM 704 N N . ALA A 1 92 ? 13.605 5.996 -2.732 1.00 97.19 92 ALA A N 1
ATOM 705 C CA . ALA A 1 92 ? 13.764 6.612 -1.422 1.00 97.19 92 ALA A CA 1
ATOM 706 C C . ALA A 1 92 ? 12.497 6.391 -0.594 1.00 97.19 92 ALA A C 1
ATOM 708 O O . ALA A 1 92 ? 11.416 6.207 -1.155 1.00 97.19 92 ALA A O 1
ATOM 709 N N . THR A 1 93 ? 12.614 6.400 0.729 1.00 97.81 93 THR A N 1
ATOM 710 C CA . THR A 1 93 ? 11.481 6.218 1.641 1.00 97.81 93 THR A CA 1
ATOM 711 C C . THR A 1 93 ? 11.473 7.313 2.691 1.00 97.81 93 THR A C 1
ATOM 713 O O . THR A 1 93 ? 12.371 7.378 3.528 1.00 97.81 93 THR A O 1
ATOM 716 N N . ALA A 1 94 ? 10.429 8.139 2.684 1.00 97.69 94 ALA A N 1
ATOM 717 C CA . ALA A 1 94 ? 10.137 9.044 3.785 1.00 97.69 94 ALA A CA 1
ATOM 718 C C . ALA A 1 94 ? 9.230 8.344 4.804 1.00 97.69 94 ALA A C 1
ATOM 720 O O . ALA A 1 94 ? 8.245 7.702 4.430 1.00 97.69 94 ALA A O 1
ATOM 721 N N . ARG A 1 95 ? 9.537 8.483 6.094 1.00 98.12 95 ARG A N 1
ATOM 722 C CA . ARG A 1 95 ? 8.691 8.013 7.198 1.00 98.12 95 ARG A CA 1
ATOM 723 C C . ARG A 1 95 ? 8.398 9.169 8.138 1.00 98.12 95 ARG A C 1
ATOM 725 O O . ARG A 1 95 ? 9.294 9.950 8.435 1.00 98.12 95 ARG A O 1
ATOM 732 N N . PHE A 1 96 ? 7.164 9.273 8.604 1.00 98.06 96 PHE A N 1
ATOM 733 C CA . PHE A 1 96 ? 6.747 10.255 9.606 1.00 98.06 96 PHE A CA 1
ATOM 734 C C . PHE A 1 96 ? 5.507 9.753 10.342 1.00 98.06 96 PHE A C 1
ATOM 736 O O . PHE A 1 96 ? 4.869 8.793 9.910 1.00 98.06 96 PHE A O 1
ATOM 743 N N . LYS A 1 97 ? 5.148 10.385 11.458 1.00 98.19 97 LYS A N 1
ATOM 744 C CA . LYS A 1 97 ? 3.913 10.073 12.182 1.00 98.19 97 LYS A CA 1
ATOM 745 C C . LYS A 1 97 ? 2.913 11.204 12.055 1.00 98.19 97 LYS A C 1
ATOM 747 O O . LYS A 1 97 ? 3.271 12.381 12.121 1.00 98.19 97 LYS A O 1
ATOM 752 N N . LEU A 1 98 ? 1.651 10.824 11.908 1.00 98.12 98 LEU A N 1
ATOM 753 C CA . LEU A 1 98 ? 0.522 11.728 12.032 1.00 98.12 98 LEU A CA 1
ATOM 754 C C . LEU A 1 98 ? -0.263 11.381 13.291 1.00 98.12 98 LEU A C 1
ATOM 756 O O . LEU A 1 98 ? -0.545 10.212 13.550 1.00 98.12 98 LEU A O 1
ATOM 760 N N . ARG A 1 99 ? -0.660 12.404 14.042 1.00 97.69 99 ARG A N 1
ATOM 761 C CA . ARG A 1 99 ? -1.536 12.291 15.203 1.00 97.69 99 ARG A CA 1
ATOM 762 C C . ARG A 1 99 ? -2.866 12.952 14.912 1.00 97.69 99 ARG A C 1
ATOM 764 O O . ARG A 1 99 ? -2.904 14.081 14.428 1.00 97.69 99 ARG A O 1
ATOM 771 N N . ASN A 1 100 ? -3.946 12.263 15.243 1.00 97.19 100 ASN A N 1
ATOM 772 C CA . ASN A 1 100 ? -5.272 12.842 15.281 1.00 97.19 100 ASN A CA 1
ATOM 773 C C . ASN A 1 100 ? -5.667 13.145 16.731 1.00 97.19 100 ASN A C 1
ATOM 775 O O . ASN A 1 100 ? -5.797 12.232 17.551 1.00 97.19 100 ASN A O 1
ATOM 779 N N . GLU A 1 101 ? -5.817 14.429 17.055 1.00 92.19 101 GLU A N 1
ATOM 780 C CA . GLU A 1 101 ? -6.009 14.887 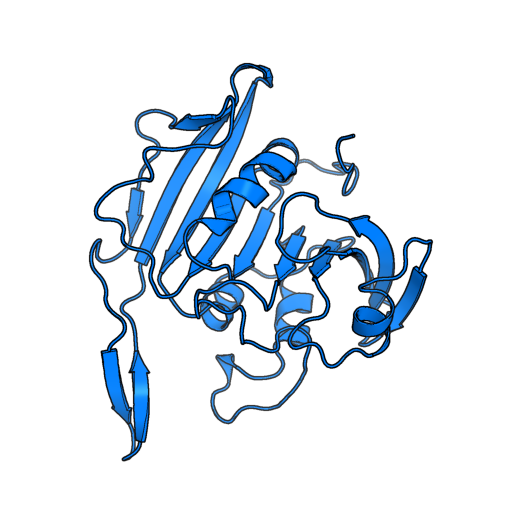18.437 1.00 92.19 101 GLU A CA 1
ATOM 781 C C . GLU A 1 101 ? -7.372 14.500 19.007 1.00 92.19 101 GLU A C 1
ATOM 783 O O . GLU A 1 101 ? -7.436 14.029 20.141 1.00 92.19 101 GLU A O 1
ATOM 788 N N . SER A 1 102 ? -8.446 14.624 18.220 1.00 94.31 102 SER A N 1
ATOM 789 C CA . SER A 1 102 ? -9.803 14.309 18.686 1.00 94.31 102 SER A CA 1
ATOM 790 C C . SER A 1 102 ? -9.994 12.822 18.981 1.00 94.31 102 SER A C 1
ATOM 792 O O . SER A 1 102 ? -10.885 12.453 19.741 1.00 94.31 102 SER A O 1
ATOM 794 N N . MET A 1 103 ? -9.141 11.972 18.409 1.00 92.25 103 MET A N 1
ATOM 795 C CA . MET A 1 103 ? -9.203 10.518 18.558 1.00 92.25 103 MET A CA 1
ATOM 796 C C . MET A 1 103 ? -8.089 9.942 19.426 1.00 92.25 103 MET A C 1
ATOM 798 O O . MET A 1 103 ? -8.086 8.745 19.701 1.00 92.25 103 MET A O 1
ATOM 802 N N . GLY A 1 104 ? -7.102 10.758 19.808 1.00 94.12 104 GLY A N 1
ATOM 803 C CA . GLY A 1 104 ? -5.919 10.293 20.531 1.00 94.12 104 GLY A CA 1
ATOM 804 C C . GLY A 1 104 ? -5.110 9.224 19.783 1.00 94.12 104 GLY A C 1
ATOM 805 O O . GLY A 1 104 ? -4.370 8.472 20.415 1.00 94.12 104 GLY A O 1
ATOM 806 N N . LYS A 1 105 ? -5.243 9.130 18.453 1.00 94.94 105 LYS A N 1
ATOM 807 C CA . LYS A 1 105 ? -4.618 8.083 17.631 1.00 94.94 105 LYS A CA 1
ATOM 808 C C . LYS A 1 105 ? -3.404 8.626 16.888 1.00 94.94 105 LYS A C 1
ATOM 810 O O . LYS A 1 105 ? -3.454 9.717 16.329 1.00 94.94 105 LYS A O 1
ATOM 815 N N . SER A 1 106 ? -2.340 7.831 16.850 1.00 97.38 106 SER A N 1
ATOM 816 C CA . SER A 1 106 ? -1.160 8.060 16.015 1.00 97.38 106 SER A CA 1
ATOM 817 C C . SER A 1 106 ? -1.050 6.970 14.953 1.00 97.38 106 SER A C 1
ATOM 819 O O . SER A 1 106 ? -1.376 5.808 15.225 1.00 97.38 106 SER A O 1
ATOM 821 N N . VAL A 1 107 ? -0.595 7.343 13.760 1.00 97.94 107 VAL A N 1
ATOM 822 C CA . VAL A 1 107 ? -0.331 6.435 12.643 1.00 97.94 107 VAL A CA 1
ATOM 823 C C . VAL A 1 107 ? 1.004 6.782 11.994 1.00 97.94 107 VAL A C 1
ATOM 825 O O . VAL A 1 107 ? 1.329 7.949 11.778 1.00 97.94 107 VAL A O 1
ATOM 828 N N . GLU A 1 108 ? 1.797 5.761 11.689 1.00 98.44 108 GLU A N 1
ATOM 829 C CA . GLU A 1 108 ? 3.048 5.919 10.953 1.00 98.44 108 GLU A CA 1
ATOM 830 C C . GLU A 1 108 ? 2.772 5.881 9.447 1.00 98.44 108 GLU A C 1
ATOM 832 O O . GLU A 1 108 ? 2.135 4.951 8.954 1.00 98.44 108 GLU A O 1
ATOM 837 N N . ILE A 1 109 ? 3.252 6.878 8.713 1.00 98.19 109 ILE A N 1
ATOM 838 C CA . ILE A 1 109 ? 3.115 6.998 7.262 1.00 98.19 109 ILE A CA 1
ATOM 839 C C . ILE A 1 109 ? 4.462 6.707 6.620 1.00 98.19 109 ILE A C 1
ATOM 841 O O . ILE A 1 109 ? 5.469 7.315 6.984 1.00 98.19 109 ILE A O 1
ATOM 845 N N . TRP A 1 110 ? 4.488 5.776 5.669 1.00 98.06 110 TRP A N 1
ATOM 846 C CA . TRP A 1 110 ? 5.653 5.481 4.838 1.00 98.06 110 TRP A CA 1
ATOM 847 C C . TRP A 1 110 ? 5.328 5.866 3.403 1.00 98.06 110 TRP A C 1
ATOM 849 O O . TRP A 1 110 ? 4.428 5.283 2.805 1.00 98.06 110 TRP A O 1
ATOM 859 N N . LEU A 1 111 ? 6.068 6.815 2.841 1.00 97.12 111 LEU A N 1
ATOM 860 C CA . LEU A 1 111 ? 5.975 7.193 1.436 1.00 97.12 111 LEU A CA 1
ATOM 861 C C . LEU A 1 111 ? 7.223 6.680 0.719 1.00 97.12 111 LEU A C 1
ATOM 863 O O . LEU A 1 111 ? 8.318 7.204 0.921 1.00 97.12 111 LEU A O 1
ATOM 867 N N . ARG A 1 112 ? 7.068 5.647 -0.107 1.00 96.38 112 ARG A N 1
ATOM 868 C CA . ARG A 1 112 ? 8.150 5.058 -0.901 1.00 96.38 112 ARG A CA 1
ATOM 869 C C . ARG A 1 112 ? 8.113 5.597 -2.327 1.00 96.38 112 ARG A C 1
ATOM 871 O O . ARG A 1 112 ? 7.151 5.341 -3.049 1.00 96.38 112 ARG A O 1
ATOM 878 N N . ARG A 1 113 ? 9.177 6.274 -2.766 1.00 95.62 113 ARG A N 1
ATOM 879 C CA . ARG A 1 113 ? 9.389 6.552 -4.187 1.00 95.62 113 ARG A CA 1
ATOM 880 C C . ARG A 1 113 ? 9.833 5.275 -4.894 1.00 95.62 113 ARG A C 1
ATOM 882 O O . ARG A 1 113 ? 10.860 4.698 -4.540 1.00 95.62 113 ARG A O 1
ATOM 889 N N . GLY A 1 114 ? 9.086 4.863 -5.910 1.00 94.56 114 GLY A N 1
ATOM 890 C CA . GLY A 1 114 ? 9.463 3.774 -6.802 1.00 94.56 114 GLY A CA 1
ATOM 891 C C . GLY A 1 114 ? 8.272 2.987 -7.336 1.00 94.56 114 GLY A C 1
ATOM 892 O O . GLY A 1 114 ? 7.116 3.306 -7.082 1.00 94.56 114 GLY A O 1
ATOM 893 N N . PHE A 1 115 ? 8.566 1.917 -8.068 1.00 93.38 115 PHE A N 1
ATOM 894 C CA . PHE A 1 115 ? 7.553 1.017 -8.619 1.00 93.38 115 PHE A CA 1
ATOM 895 C C . PHE A 1 115 ? 6.857 0.189 -7.524 1.00 93.38 115 PHE A C 1
ATOM 897 O O . PHE A 1 115 ? 7.544 -0.476 -6.739 1.00 93.38 115 PHE A O 1
ATOM 904 N N . GLY A 1 116 ? 5.520 0.170 -7.513 1.00 93.88 116 GLY A N 1
ATOM 905 C CA . GLY A 1 116 ? 4.701 -0.516 -6.508 1.00 93.88 116 GLY A CA 1
ATOM 906 C C . GLY A 1 116 ? 5.008 -2.006 -6.341 1.00 93.88 116 GLY A C 1
ATOM 907 O O . GLY A 1 116 ? 5.205 -2.484 -5.233 1.00 93.88 116 GLY A O 1
ATOM 908 N N . GLN A 1 117 ? 5.162 -2.748 -7.435 1.00 94.44 117 GLN A N 1
ATOM 909 C CA . GLN A 1 117 ? 5.565 -4.163 -7.406 1.00 94.44 117 GLN A CA 1
ATOM 910 C C . GLN A 1 117 ? 6.825 -4.428 -6.555 1.00 94.44 117 GLN A C 1
ATOM 912 O O . GLN A 1 117 ? 6.858 -5.395 -5.809 1.00 94.44 117 GLN A O 1
ATOM 917 N N . TYR A 1 118 ? 7.844 -3.562 -6.611 1.00 95.19 118 TYR A N 1
ATOM 918 C CA . TYR A 1 118 ? 9.075 -3.723 -5.834 1.00 95.19 118 TYR A CA 1
ATOM 919 C C . TYR A 1 118 ? 8.840 -3.357 -4.371 1.00 95.19 118 TYR A C 1
ATOM 921 O O . TYR A 1 118 ? 9.291 -4.075 -3.486 1.00 95.19 118 TYR A O 1
ATOM 929 N N . GLY A 1 119 ? 8.066 -2.295 -4.119 1.00 95.50 119 GLY A N 1
ATOM 930 C CA . GLY A 1 119 ? 7.653 -1.935 -2.764 1.00 95.50 119 GLY A CA 1
ATOM 931 C C . GLY A 1 119 ? 6.844 -3.041 -2.083 1.00 95.50 119 GLY A C 1
ATOM 932 O O . GLY A 1 119 ? 6.992 -3.249 -0.884 1.00 95.50 119 GLY A O 1
ATOM 933 N N . LEU A 1 120 ? 6.046 -3.800 -2.840 1.00 96.56 120 LEU A N 1
ATOM 934 C CA . LEU A 1 120 ? 5.348 -4.981 -2.334 1.00 96.56 120 LEU A CA 1
ATOM 935 C C . LEU A 1 120 ? 6.332 -6.082 -1.903 1.00 96.56 120 LEU A C 1
ATOM 937 O O . LEU A 1 120 ? 6.151 -6.666 -0.837 1.00 96.56 120 LEU A O 1
ATOM 941 N N . HIS A 1 121 ? 7.386 -6.348 -2.684 1.00 96.69 121 HIS A N 1
ATOM 942 C CA . HIS A 1 121 ? 8.416 -7.346 -2.341 1.00 96.69 121 HIS A CA 1
ATOM 943 C C . HIS A 1 121 ? 9.213 -6.985 -1.082 1.00 96.69 121 HIS A C 1
ATOM 945 O O . HIS A 1 121 ? 9.630 -7.880 -0.351 1.00 96.69 121 HIS A O 1
ATOM 951 N N . GLU A 1 122 ? 9.379 -5.694 -0.794 1.00 96.31 122 GLU A N 1
ATOM 952 C CA . GLU A 1 122 ? 10.040 -5.191 0.422 1.00 96.31 122 GLU A CA 1
ATOM 953 C C . GLU A 1 122 ? 9.211 -5.432 1.701 1.00 96.31 122 GLU A C 1
ATOM 955 O O . GLU A 1 122 ? 9.724 -5.321 2.818 1.00 96.31 122 GLU A O 1
ATOM 960 N N . ILE A 1 123 ? 7.922 -5.766 1.572 1.00 97.31 123 ILE A N 1
ATOM 961 C CA . ILE A 1 123 ? 7.060 -6.079 2.714 1.00 97.31 123 ILE A CA 1
ATOM 962 C C . ILE A 1 123 ? 7.348 -7.499 3.198 1.00 97.31 123 ILE A C 1
ATOM 964 O O . ILE A 1 123 ? 7.424 -8.447 2.419 1.00 97.31 123 ILE A O 1
ATOM 968 N N . LYS A 1 124 ? 7.469 -7.650 4.519 1.00 97.62 124 LYS A N 1
ATOM 969 C CA . LYS A 1 124 ? 7.614 -8.955 5.164 1.00 97.62 124 LYS A CA 1
ATOM 970 C C . LYS A 1 124 ? 6.332 -9.784 5.018 1.00 97.62 124 LYS A C 1
ATOM 972 O O . LYS A 1 124 ? 5.237 -9.274 5.256 1.00 97.62 124 LYS A O 1
ATOM 977 N N . ASP A 1 125 ? 6.489 -11.063 4.710 1.00 98.19 125 ASP A N 1
ATOM 978 C CA . ASP A 1 125 ? 5.384 -12.018 4.581 1.00 98.19 125 ASP A CA 1
ATOM 979 C C . ASP A 1 125 ? 4.554 -12.123 5.869 1.00 98.19 125 ASP A C 1
ATOM 981 O O . ASP A 1 125 ? 5.087 -12.008 6.980 1.00 98.19 125 ASP A O 1
ATOM 985 N N . GLY A 1 126 ? 3.241 -12.316 5.730 1.00 97.19 126 GLY A N 1
ATOM 986 C CA . GLY A 1 126 ? 2.318 -12.450 6.863 1.00 97.19 126 GLY A CA 1
ATOM 987 C C . GLY A 1 126 ? 2.208 -11.211 7.764 1.00 97.19 126 GLY A C 1
ATOM 988 O O . GLY A 1 126 ? 1.869 -11.328 8.949 1.00 97.19 126 GLY A O 1
ATOM 989 N N . THR A 1 127 ? 2.536 -10.016 7.258 1.00 96.94 127 THR A N 1
ATOM 990 C CA . THR A 1 127 ? 2.475 -8.770 8.049 1.00 96.94 127 THR A CA 1
ATOM 991 C C . THR A 1 127 ? 1.434 -7.765 7.589 1.00 96.94 127 THR A C 1
ATOM 993 O O . THR A 1 127 ? 1.172 -6.810 8.324 1.00 96.94 127 THR A O 1
ATOM 996 N N . LEU A 1 128 ? 0.847 -7.964 6.410 1.00 97.75 128 LEU A N 1
ATOM 997 C CA . LEU A 1 128 ? -0.055 -7.007 5.797 1.00 97.75 128 LEU A CA 1
ATOM 998 C C . LEU A 1 128 ? -1.515 -7.334 6.112 1.00 97.75 128 LEU A C 1
ATOM 1000 O O . LEU A 1 128 ? -2.020 -8.372 5.702 1.00 97.75 128 LEU A O 1
ATOM 1004 N N . ASP A 1 129 ? -2.208 -6.439 6.810 1.00 97.75 129 ASP A N 1
ATOM 1005 C CA . ASP A 1 129 ? -3.620 -6.632 7.157 1.00 97.75 129 ASP A CA 1
ATOM 1006 C C . ASP A 1 129 ? -4.550 -6.065 6.069 1.00 97.75 129 ASP A C 1
ATOM 1008 O O . ASP A 1 129 ? -5.698 -6.496 5.959 1.00 97.75 129 ASP A O 1
ATOM 1012 N N . LEU A 1 130 ? -4.069 -5.108 5.258 1.00 97.88 130 LEU A N 1
ATOM 1013 C CA . LEU A 1 130 ? -4.797 -4.596 4.095 1.00 97.88 130 LEU A CA 1
ATOM 1014 C C . LEU A 1 130 ? -3.892 -4.331 2.885 1.00 97.88 130 LEU A C 1
ATOM 1016 O O . LEU A 1 130 ? -2.936 -3.559 2.974 1.00 97.88 130 LEU A O 1
ATOM 1020 N N . PHE A 1 131 ? -4.245 -4.900 1.733 1.00 97.94 131 PHE A N 1
ATOM 1021 C CA . PHE A 1 131 ? -3.691 -4.517 0.431 1.00 97.94 131 PHE A CA 1
ATOM 1022 C C . PHE A 1 131 ? -4.735 -3.725 -0.361 1.00 97.94 131 PHE A C 1
ATOM 1024 O O . PHE A 1 131 ? -5.833 -4.223 -0.594 1.00 97.94 131 PHE A O 1
ATOM 1031 N N . LEU A 1 132 ? -4.416 -2.498 -0.765 1.00 96.12 132 LEU A N 1
ATOM 1032 C CA . LEU A 1 132 ? -5.310 -1.630 -1.533 1.00 96.12 132 LEU A CA 1
ATOM 1033 C C . LEU A 1 132 ? -4.761 -1.448 -2.946 1.00 96.12 132 LEU A C 1
ATOM 1035 O O . LEU A 1 132 ? -3.565 -1.239 -3.105 1.00 96.12 132 LEU A O 1
ATOM 1039 N N . HIS A 1 133 ? -5.609 -1.465 -3.968 1.00 94.44 133 HIS A N 1
ATOM 1040 C CA . HIS A 1 133 ? -5.217 -1.151 -5.343 1.00 94.44 133 HIS A CA 1
ATOM 1041 C C . HIS A 1 133 ? -6.371 -0.486 -6.099 1.00 94.44 133 HIS A C 1
ATOM 1043 O O . HIS A 1 133 ? -7.507 -0.946 -6.028 1.00 94.44 133 HIS A O 1
ATOM 1049 N N . ARG A 1 134 ? -6.077 0.617 -6.793 1.00 91.12 134 ARG A N 1
ATOM 1050 C CA . ARG A 1 134 ? -7.025 1.367 -7.630 1.00 91.12 134 ARG A CA 1
ATOM 1051 C C . ARG A 1 134 ? -6.352 1.702 -8.953 1.00 91.12 134 ARG A C 1
ATOM 1053 O O . ARG A 1 134 ? -5.203 2.155 -8.951 1.00 91.12 134 ARG A O 1
ATOM 1060 N N . GLY A 1 135 ? -7.035 1.472 -10.069 1.00 85.00 135 GLY A N 1
ATOM 1061 C CA . GLY A 1 135 ? -6.442 1.646 -11.398 1.00 85.00 135 GLY A CA 1
ATOM 1062 C C . GLY A 1 135 ? -6.651 3.014 -12.035 1.00 85.00 135 GLY A C 1
ATOM 1063 O O . GLY A 1 135 ? -6.057 3.273 -13.077 1.00 85.00 135 GLY A O 1
ATOM 1064 N N . ASP A 1 136 ? -7.455 3.884 -11.427 1.00 65.75 136 ASP A N 1
ATOM 1065 C CA . ASP A 1 136 ? -7.843 5.191 -11.972 1.00 65.75 136 ASP A CA 1
ATOM 1066 C C . ASP A 1 136 ? -7.013 6.372 -11.448 1.00 65.75 136 ASP A C 1
ATOM 1068 O O . ASP A 1 136 ? -7.267 7.528 -11.791 1.00 65.75 136 ASP A O 1
ATOM 1072 N N . SER A 1 137 ? -6.002 6.102 -10.625 1.00 61.78 137 SER A N 1
ATOM 1073 C CA . SER A 1 137 ? -5.172 7.161 -10.073 1.00 61.78 137 SER A CA 1
ATOM 1074 C C . SER A 1 137 ? -4.176 7.654 -11.13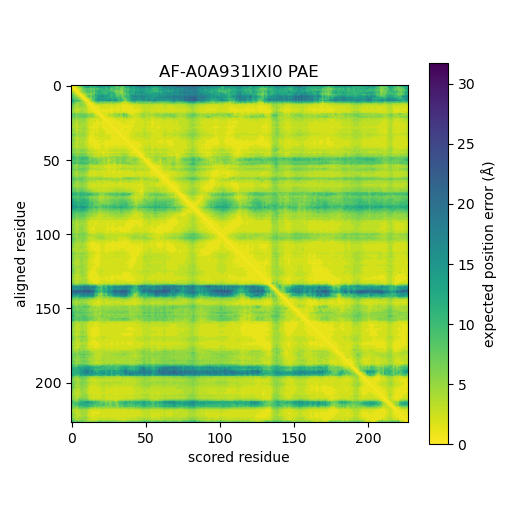5 1.00 61.78 137 SER A C 1
ATOM 1076 O O . SER A 1 137 ? -3.505 6.868 -11.802 1.00 61.78 137 SER A O 1
ATOM 1078 N N . SER A 1 138 ? -4.102 8.975 -11.334 1.00 58.28 138 SER A N 1
ATOM 1079 C CA . SER A 1 138 ? -3.355 9.633 -12.426 1.00 58.28 138 SER A CA 1
ATOM 1080 C C . SER A 1 138 ? -1.831 9.444 -12.383 1.00 58.28 138 SER A C 1
ATOM 1082 O O . SER A 1 138 ? -1.118 9.921 -13.264 1.00 58.28 138 SER A O 1
ATOM 1084 N N . GLY A 1 139 ? -1.323 8.764 -11.359 1.00 55.69 139 GLY A N 1
ATOM 1085 C CA . GLY A 1 139 ? 0.084 8.443 -11.163 1.00 55.69 139 GLY A CA 1
ATOM 1086 C C . GLY A 1 139 ? 0.387 7.013 -11.575 1.00 55.69 139 GLY A C 1
ATOM 1087 O O . GLY A 1 139 ? -0.423 6.109 -11.416 1.00 55.69 139 GLY A O 1
ATOM 1088 N N . GLU A 1 140 ? 1.591 6.798 -12.087 1.00 62.81 140 GLU A N 1
ATOM 1089 C CA . GLU A 1 140 ? 2.025 5.514 -12.643 1.00 62.81 140 GLU A CA 1
ATOM 1090 C C . GLU A 1 140 ? 2.644 4.584 -11.584 1.00 62.81 140 GLU A C 1
ATOM 1092 O O . GLU A 1 140 ? 3.186 3.536 -11.927 1.00 62.81 140 GLU A O 1
ATOM 1097 N N . GLY A 1 141 ? 2.564 4.950 -10.295 1.00 60.38 141 GLY A N 1
ATOM 1098 C CA . GLY A 1 141 ? 3.168 4.277 -9.132 1.00 60.38 141 GLY A CA 1
ATOM 1099 C C . GLY A 1 141 ? 2.806 2.803 -8.912 1.00 60.38 141 GLY A C 1
ATOM 1100 O O . GLY A 1 141 ? 3.390 2.141 -8.054 1.00 60.38 141 GLY A O 1
ATOM 1101 N N . GLY A 1 142 ? 1.870 2.275 -9.697 1.00 73.69 142 GLY A N 1
ATOM 1102 C CA . GLY A 1 142 ? 1.357 0.911 -9.613 1.00 73.69 142 GLY A CA 1
ATOM 1103 C C . GLY A 1 142 ? -0.136 0.799 -9.930 1.00 73.69 142 GLY A C 1
ATOM 1104 O O . GLY A 1 142 ? -0.660 -0.309 -9.985 1.00 73.69 142 GLY A O 1
ATOM 1105 N N . SER A 1 143 ? -0.822 1.915 -10.185 1.00 75.19 143 SER A N 1
ATOM 1106 C CA . SER A 1 143 ? -2.231 1.937 -10.603 1.00 75.19 143 SER A CA 1
ATOM 1107 C C . SER A 1 143 ? -2.474 1.105 -11.866 1.00 75.19 143 SER A C 1
ATOM 1109 O O . SER A 1 143 ? -3.380 0.277 -11.906 1.00 75.19 143 SER A O 1
ATOM 1111 N N . ASN A 1 144 ? -1.591 1.226 -12.858 1.00 81.50 144 ASN A N 1
ATOM 1112 C CA . ASN A 1 144 ? -1.605 0.486 -14.121 1.00 81.50 144 ASN A CA 1
ATOM 1113 C C . ASN A 1 144 ? -1.125 -0.975 -14.009 1.00 81.50 144 ASN A C 1
ATOM 1115 O O . ASN A 1 144 ? -1.107 -1.699 -15.008 1.00 81.50 144 ASN A O 1
ATOM 1119 N N . VAL A 1 145 ? -0.696 -1.416 -12.826 1.00 89.25 145 VAL A N 1
ATOM 1120 C CA . VAL A 1 145 ? -0.148 -2.756 -12.609 1.00 89.25 145 VAL A CA 1
ATOM 1121 C C . VAL A 1 145 ? -1.270 -3.738 -12.302 1.00 89.25 145 VAL A C 1
ATOM 1123 O O . VAL A 1 145 ? -2.197 -3.450 -11.549 1.00 89.25 145 VAL A O 1
ATOM 1126 N N . TRP A 1 146 ? -1.153 -4.937 -12.868 1.00 93.00 146 TRP A N 1
ATOM 1127 C CA . TRP A 1 146 ? -2.128 -6.008 -12.716 1.00 93.00 146 TRP A CA 1
ATOM 1128 C C . TRP A 1 146 ? -1.829 -6.859 -11.476 1.00 93.00 146 TRP A C 1
ATOM 1130 O O . TRP A 1 146 ? -1.444 -8.022 -11.586 1.00 93.00 146 TRP A O 1
ATOM 1140 N N . PHE A 1 147 ? -1.962 -6.279 -10.278 1.00 94.69 147 PHE A N 1
ATOM 1141 C CA . PHE A 1 147 ? -1.697 -6.994 -9.018 1.00 94.69 147 PHE A CA 1
ATOM 1142 C C . PHE A 1 147 ? -2.624 -8.194 -8.799 1.00 94.69 147 PHE A C 1
ATOM 1144 O O . PHE A 1 147 ? -2.219 -9.170 -8.177 1.00 94.69 147 PHE A 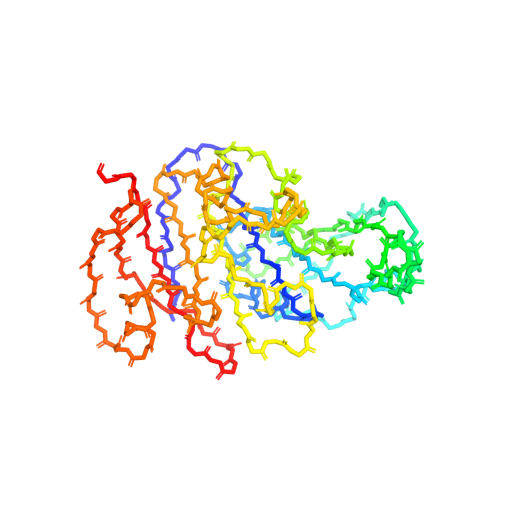O 1
ATOM 1151 N N . PHE A 1 148 ? -3.835 -8.159 -9.355 1.00 94.69 148 PHE A N 1
ATOM 1152 C CA . PHE A 1 148 ? -4.792 -9.270 -9.345 1.00 94.69 148 PHE A CA 1
ATOM 1153 C C . PHE A 1 148 ? -4.690 -10.100 -10.632 1.00 94.69 148 PHE A C 1
ATOM 1155 O O . PHE A 1 148 ? -5.684 -10.385 -11.302 1.00 94.69 148 PHE A O 1
ATOM 1162 N N . SER A 1 149 ? -3.454 -10.434 -11.000 1.00 92.38 149 SER A N 1
ATOM 1163 C CA . SER A 1 149 ? -3.100 -11.338 -12.093 1.00 92.38 149 SER A CA 1
ATOM 1164 C C . SER A 1 149 ? -1.917 -12.202 -11.674 1.00 92.38 149 SER A C 1
ATOM 1166 O O . SER A 1 149 ? -1.105 -11.805 -10.830 1.00 92.38 149 SER A O 1
ATOM 1168 N N . ASN A 1 150 ? -1.794 -13.379 -12.289 1.00 92.50 150 ASN A N 1
ATOM 1169 C CA . ASN A 1 150 ? -0.658 -14.275 -12.059 1.00 92.50 150 ASN A CA 1
ATOM 1170 C C . ASN A 1 150 ? 0.188 -14.519 -13.317 1.00 92.50 150 ASN A C 1
ATOM 1172 O O . ASN A 1 150 ? 0.802 -15.576 -13.503 1.00 92.50 150 ASN A O 1
ATOM 1176 N N . TRP A 1 151 ? 0.260 -13.511 -14.187 1.00 92.00 151 TRP A N 1
ATOM 1177 C CA . TRP A 1 151 ? 1.077 -13.565 -15.393 1.00 92.00 151 TRP A CA 1
ATOM 1178 C C . TRP A 1 151 ? 2.554 -13.766 -15.078 1.00 92.00 151 TRP A C 1
ATOM 1180 O O . TRP A 1 151 ? 3.103 -13.229 -14.115 1.00 92.00 151 TRP A O 1
ATOM 1190 N N . ARG A 1 152 ? 3.225 -14.543 -15.929 1.00 91.62 152 ARG A N 1
ATOM 1191 C CA . ARG A 1 152 ? 4.683 -14.649 -15.911 1.00 91.62 152 ARG A CA 1
ATOM 1192 C C . ARG A 1 152 ? 5.250 -13.539 -16.783 1.00 91.62 152 ARG A C 1
ATOM 1194 O O . ARG A 1 152 ? 5.095 -13.562 -18.001 1.00 91.62 152 ARG A O 1
ATOM 1201 N N . ALA A 1 153 ? 5.916 -12.583 -16.158 1.00 88.12 153 ALA A N 1
ATOM 1202 C CA . ALA A 1 153 ? 6.679 -11.561 -16.846 1.00 88.12 153 ALA A CA 1
ATOM 1203 C C . ALA A 1 153 ? 8.124 -12.034 -17.060 1.00 88.12 153 ALA A C 1
ATOM 1205 O O . ALA A 1 153 ? 8.634 -12.907 -16.362 1.00 88.12 153 ALA A O 1
ATOM 1206 N N . ARG A 1 154 ? 8.822 -11.426 -18.027 1.00 86.69 154 ARG A N 1
ATOM 1207 C CA . ARG A 1 154 ? 10.267 -11.667 -18.213 1.00 86.69 154 ARG A CA 1
ATOM 1208 C C . ARG A 1 154 ? 11.083 -11.173 -17.022 1.00 86.69 154 ARG A C 1
ATOM 1210 O O . ARG A 1 154 ? 12.117 -11.746 -16.706 1.00 86.69 154 ARG A O 1
ATOM 1217 N N . HIS A 1 155 ? 10.612 -10.099 -16.393 1.00 84.88 155 HIS A N 1
ATOM 1218 C CA . HIS A 1 155 ? 11.210 -9.547 -15.191 1.00 84.88 155 HIS A CA 1
ATOM 1219 C C . HIS A 1 155 ? 10.512 -10.134 -13.966 1.00 84.88 155 HIS A C 1
ATOM 1221 O O . HIS A 1 155 ? 9.318 -9.905 -13.761 1.00 84.88 155 HIS A O 1
ATOM 1227 N N . GLN A 1 156 ? 11.237 -10.933 -13.186 1.00 86.06 156 GLN A N 1
ATOM 1228 C CA . GLN A 1 156 ? 10.662 -11.762 -12.123 1.00 86.06 156 GLN A CA 1
ATOM 1229 C C . GLN A 1 156 ? 9.882 -10.964 -11.057 1.00 86.06 156 GLN A C 1
ATOM 1231 O O . GLN A 1 156 ? 8.784 -11.414 -10.731 1.00 86.06 156 GLN A O 1
ATOM 1236 N N . PRO A 1 157 ? 10.310 -9.761 -10.614 1.00 86.06 157 PRO A N 1
ATOM 1237 C CA . PRO A 1 157 ? 9.535 -8.939 -9.679 1.00 86.06 157 PRO A CA 1
ATOM 1238 C C . PRO A 1 157 ? 8.131 -8.543 -10.160 1.00 86.06 157 PRO A C 1
ATOM 1240 O O . PRO A 1 157 ? 7.301 -8.166 -9.341 1.00 86.06 157 PRO A O 1
ATOM 1243 N N . LEU A 1 158 ? 7.858 -8.622 -11.469 1.00 86.81 158 LEU A N 1
ATOM 1244 C CA . LEU A 1 158 ? 6.551 -8.328 -12.079 1.00 86.81 158 LEU A CA 1
ATOM 1245 C C . LEU A 1 158 ? 5.691 -9.575 -12.296 1.00 86.81 158 LEU A C 1
ATOM 1247 O O . LEU A 1 158 ? 4.595 -9.480 -12.840 1.00 86.81 158 LEU A O 1
ATOM 1251 N N . SER A 1 159 ? 6.215 -10.752 -11.970 1.00 91.44 159 SER A N 1
ATOM 1252 C CA . SER A 1 159 ? 5.539 -12.017 -12.222 1.00 91.44 159 SER A CA 1
ATOM 1253 C C . SER A 1 159 ? 4.712 -12.434 -11.022 1.00 91.44 159 SER A C 1
ATOM 1255 O O . SER A 1 159 ? 5.159 -12.279 -9.891 1.00 91.44 159 SER A O 1
ATOM 1257 N N . ARG A 1 160 ? 3.560 -13.060 -11.282 1.00 94.94 160 ARG A N 1
ATOM 1258 C CA . ARG A 1 160 ? 2.722 -13.687 -10.250 1.00 94.94 160 ARG A CA 1
ATOM 1259 C C . ARG A 1 160 ? 2.387 -12.748 -9.090 1.00 94.94 160 ARG A C 1
ATOM 1261 O O . ARG A 1 160 ? 2.495 -13.118 -7.926 1.00 94.94 160 ARG A O 1
ATOM 1268 N N . LEU A 1 161 ? 2.033 -11.506 -9.417 1.00 95.62 161 LEU A N 1
ATOM 1269 C CA . LEU A 1 161 ? 1.856 -10.464 -8.409 1.00 95.62 161 LEU A CA 1
ATOM 1270 C C . LEU A 1 161 ? 0.762 -10.810 -7.403 1.00 95.62 161 LEU A C 1
ATOM 1272 O O . LEU A 1 161 ? 0.912 -10.466 -6.234 1.00 95.62 161 LEU A O 1
ATOM 1276 N N . PHE A 1 162 ? -0.285 -11.531 -7.808 1.00 97.44 162 PHE A N 1
ATOM 1277 C CA . PHE A 1 162 ? -1.305 -11.944 -6.854 1.00 97.44 162 PHE A CA 1
ATOM 1278 C C . PHE A 1 162 ? -0.784 -12.983 -5.851 1.00 97.44 162 PHE A C 1
ATOM 1280 O O . PHE A 1 162 ? -1.126 -12.917 -4.672 1.00 97.44 162 PHE A O 1
ATOM 1287 N N . ASP A 1 163 ? 0.083 -13.906 -6.278 1.00 97.50 163 ASP A N 1
ATOM 1288 C CA . ASP A 1 163 ? 0.760 -14.820 -5.351 1.00 97.50 163 ASP A CA 1
ATOM 1289 C C . ASP A 1 163 ? 1.649 -14.054 -4.362 1.00 97.50 163 ASP A C 1
ATOM 1291 O O . ASP A 1 163 ? 1.574 -14.311 -3.163 1.00 97.50 163 ASP A O 1
ATOM 1295 N N . VAL A 1 164 ? 2.385 -13.039 -4.829 1.00 97.81 164 VAL A N 1
ATOM 1296 C CA . VAL A 1 164 ? 3.180 -12.166 -3.947 1.00 97.81 164 VAL A CA 1
ATOM 1297 C C . VAL A 1 164 ? 2.280 -11.436 -2.949 1.00 97.81 164 VAL A C 1
ATOM 1299 O O . VAL A 1 164 ? 2.591 -11.403 -1.762 1.00 97.81 164 VAL A O 1
ATOM 1302 N N . VAL A 1 165 ? 1.142 -10.878 -3.389 1.00 97.94 165 VAL A N 1
ATOM 1303 C CA . VAL A 1 165 ? 0.163 -10.254 -2.481 1.00 97.94 165 VAL A CA 1
ATOM 1304 C C . VAL A 1 165 ? -0.259 -11.256 -1.408 1.00 97.94 165 VAL A C 1
ATOM 1306 O O . VAL A 1 165 ? -0.154 -10.935 -0.227 1.00 97.94 165 VAL A O 1
ATOM 1309 N N . LYS A 1 166 ? -0.657 -12.479 -1.787 1.00 98.12 166 LYS A N 1
ATOM 1310 C CA . LYS A 1 166 ? -1.081 -13.525 -0.841 1.00 98.12 166 LYS A CA 1
ATOM 1311 C C . LYS A 1 166 ? -0.028 -13.858 0.210 1.00 98.12 166 LYS A C 1
ATOM 1313 O O . LYS A 1 166 ? -0.402 -14.082 1.358 1.00 98.12 166 LYS A O 1
ATOM 1318 N N . GLU A 1 167 ? 1.247 -13.894 -0.165 1.00 98.00 167 GLU A N 1
ATOM 1319 C CA . GLU A 1 167 ? 2.363 -14.127 0.762 1.00 98.00 167 GLU A CA 1
ATOM 1320 C C . GLU A 1 167 ? 2.495 -12.988 1.785 1.00 98.00 167 GLU A C 1
ATOM 1322 O O . GLU A 1 167 ? 2.818 -13.220 2.952 1.00 98.00 167 GLU A O 1
ATOM 1327 N N . LYS A 1 168 ? 2.197 -11.744 1.384 1.00 98.25 168 LYS A N 1
ATOM 1328 C CA . LYS A 1 168 ? 2.294 -10.580 2.280 1.00 98.25 168 LYS A CA 1
ATOM 1329 C C . LYS A 1 168 ? 1.154 -10.513 3.291 1.00 98.25 168 LYS A C 1
ATOM 1331 O O . LYS A 1 168 ? 1.359 -9.967 4.380 1.00 98.25 168 LYS A O 1
ATOM 1336 N N . LEU A 1 169 ? -0.018 -11.049 2.953 1.00 98.12 169 LEU A N 1
ATOM 1337 C CA . LEU A 1 169 ? -1.227 -10.939 3.768 1.00 98.12 169 LEU A CA 1
ATOM 1338 C C . LEU A 1 169 ? -1.140 -11.729 5.081 1.00 98.12 169 LEU A C 1
ATOM 1340 O O . LEU A 1 169 ? -0.695 -12.874 5.125 1.00 98.12 169 LEU A O 1
ATOM 1344 N N . ARG A 1 170 ? -1.626 -11.117 6.162 1.00 96.62 170 ARG A N 1
ATOM 1345 C CA . ARG A 1 170 ? -1.896 -11.762 7.448 1.00 96.62 170 ARG A CA 1
ATOM 1346 C C . ARG A 1 170 ? -3.372 -12.139 7.506 1.00 96.62 170 ARG A C 1
ATOM 1348 O O . ARG A 1 170 ? -4.202 -11.266 7.716 1.00 96.62 170 ARG A O 1
ATOM 1355 N N . TYR A 1 171 ? -3.690 -13.415 7.318 1.00 96.12 171 TYR A N 1
ATOM 1356 C CA . TYR A 1 171 ? -5.080 -13.873 7.290 1.00 96.12 171 TYR A CA 1
ATOM 1357 C C . TYR A 1 171 ? -5.730 -13.938 8.693 1.00 96.12 171 TYR A C 1
ATOM 1359 O O . TYR A 1 171 ? -5.034 -14.285 9.651 1.00 96.12 171 TYR A O 1
ATOM 1367 N N . PRO A 1 172 ? -7.047 -13.669 8.812 1.00 96.38 172 PRO A N 1
ATOM 1368 C CA . PRO A 1 172 ? -7.893 -13.075 7.773 1.00 96.38 172 PRO A CA 1
ATOM 1369 C C . PRO A 1 172 ? -7.425 -11.649 7.447 1.00 96.38 172 PRO A C 1
ATOM 1371 O O . PRO A 1 172 ? -7.069 -10.887 8.342 1.00 96.38 172 PRO A O 1
ATOM 1374 N N . ALA A 1 173 ? -7.411 -11.301 6.161 1.00 96.94 173 ALA A N 1
ATOM 1375 C CA . ALA A 1 173 ? -6.906 -10.018 5.674 1.00 96.94 173 ALA A CA 1
ATOM 1376 C C . ALA A 1 173 ? -7.975 -9.272 4.875 1.00 96.94 173 ALA A C 1
ATOM 1378 O O . ALA A 1 173 ? -9.023 -9.832 4.550 1.00 96.94 173 ALA A O 1
ATOM 1379 N N . VAL A 1 174 ? -7.701 -8.015 4.527 1.00 97.62 174 VAL A N 1
ATOM 1380 C CA . VAL A 1 174 ? -8.558 -7.227 3.637 1.00 97.62 174 VAL A CA 1
ATOM 1381 C C . VAL A 1 174 ? -7.842 -6.921 2.324 1.00 97.62 174 VAL A C 1
ATOM 1383 O O . VAL A 1 174 ? -6.686 -6.504 2.299 1.00 97.62 174 VAL A O 1
ATOM 1386 N N . ILE A 1 175 ? -8.554 -7.073 1.215 1.00 97.56 175 ILE A N 1
ATOM 1387 C CA . ILE A 1 175 ? -8.149 -6.566 -0.092 1.00 97.56 175 ILE A CA 1
ATOM 1388 C C . ILE A 1 175 ? -9.140 -5.482 -0.507 1.00 97.56 175 ILE A C 1
ATOM 1390 O O . ILE A 1 175 ? -10.337 -5.732 -0.627 1.00 97.56 175 ILE A O 1
ATOM 1394 N N . GLY A 1 176 ? -8.642 -4.270 -0.728 1.00 95.56 176 GLY A N 1
ATOM 1395 C CA . GLY A 1 176 ? -9.407 -3.176 -1.307 1.00 95.56 176 GLY A CA 1
ATOM 1396 C C . GLY A 1 176 ? -9.119 -3.049 -2.798 1.00 95.56 176 GLY A C 1
ATOM 1397 O O . GLY A 1 176 ? -7.961 -2.887 -3.177 1.00 95.56 176 GLY A O 1
ATOM 1398 N N . THR A 1 177 ? -10.143 -3.102 -3.646 1.00 94.38 177 THR A N 1
ATOM 1399 C CA . THR A 1 177 ? -9.972 -2.883 -5.087 1.00 94.38 177 THR A CA 1
ATOM 1400 C C . THR A 1 177 ? -11.217 -2.330 -5.769 1.00 94.38 177 THR A C 1
ATOM 1402 O O . THR A 1 177 ? -12.345 -2.648 -5.398 1.00 94.38 177 THR A O 1
ATOM 1405 N N . ASP A 1 178 ? -11.005 -1.481 -6.769 1.00 91.88 178 ASP A N 1
ATOM 1406 C CA . ASP A 1 178 ? -12.019 -0.984 -7.706 1.00 91.88 178 ASP A CA 1
ATOM 1407 C C . ASP A 1 178 ? -12.273 -1.953 -8.882 1.00 91.88 178 ASP A C 1
ATOM 1409 O O . ASP A 1 178 ? -13.103 -1.680 -9.743 1.00 91.88 178 ASP A O 1
ATOM 1413 N N . GLY A 1 179 ? -11.560 -3.085 -8.938 1.00 91.75 179 GLY A N 1
ATOM 1414 C CA . GLY A 1 179 ? -11.631 -4.053 -10.033 1.00 91.75 179 GLY A CA 1
ATOM 1415 C C . GLY A 1 179 ? -10.799 -3.677 -11.265 1.00 91.75 179 GLY A C 1
ATOM 1416 O O . GLY A 1 179 ? -10.791 -4.425 -12.247 1.00 91.75 179 GLY A O 1
ATOM 1417 N N . SER A 1 180 ? -10.069 -2.565 -11.240 1.00 89.12 180 SER A N 1
ATOM 1418 C CA . SER A 1 180 ? -9.193 -2.172 -12.340 1.00 89.12 180 SER A CA 1
ATOM 1419 C C . SER A 1 180 ? -7.972 -3.089 -12.442 1.00 89.12 180 SER A C 1
ATOM 1421 O O . SER A 1 180 ? -7.466 -3.587 -11.439 1.00 89.12 180 SER A O 1
ATOM 1423 N N . ASN A 1 181 ? -7.477 -3.315 -13.666 1.00 89.94 181 ASN A N 1
ATOM 1424 C CA . ASN A 1 181 ? -6.298 -4.158 -13.941 1.00 89.94 181 ASN A CA 1
ATOM 1425 C C . ASN A 1 181 ? -6.353 -5.529 -13.231 1.00 89.94 181 ASN A C 1
ATOM 1427 O O . ASN A 1 181 ? -5.364 -6.035 -12.702 1.00 89.94 181 ASN A O 1
ATOM 1431 N N . CYS A 1 182 ? -7.546 -6.121 -13.197 1.00 91.81 182 CYS A N 1
ATOM 1432 C CA . CYS A 1 182 ? -7.837 -7.354 -12.482 1.00 91.81 182 CYS A CA 1
ATOM 1433 C C . CYS A 1 182 ? -8.275 -8.448 -13.460 1.00 91.81 182 CYS A C 1
ATOM 1435 O O . CYS A 1 182 ? -9.153 -8.236 -14.299 1.00 91.81 182 CYS A O 1
ATOM 1437 N N . GLU A 1 183 ? -7.692 -9.643 -13.354 1.00 93.12 183 GLU A N 1
ATOM 1438 C CA . GLU A 1 183 ? -8.133 -10.791 -14.152 1.00 93.12 183 GLU A CA 1
ATOM 1439 C C . GLU A 1 183 ? -9.381 -11.456 -13.572 1.00 93.12 183 GLU A C 1
ATOM 1441 O O . GLU A 1 183 ? -10.177 -12.042 -14.313 1.00 93.12 183 GLU A O 1
ATOM 1446 N N . PHE A 1 184 ? -9.586 -11.339 -12.260 1.00 92.31 184 PHE A N 1
ATOM 1447 C CA . PHE A 1 184 ? -10.634 -12.060 -11.548 1.00 92.31 184 PHE A CA 1
ATOM 1448 C C . PHE A 1 184 ? -11.989 -11.486 -11.936 1.00 92.31 184 PHE A C 1
ATOM 1450 O O . PHE A 1 184 ? -12.324 -10.330 -11.661 1.00 92.31 184 PHE A O 1
ATOM 1457 N N . ARG A 1 185 ? -12.761 -12.293 -12.664 1.00 91.31 185 ARG A N 1
ATOM 1458 C CA . ARG A 1 185 ? -14.058 -11.882 -13.197 1.00 91.31 185 ARG A CA 1
ATOM 1459 C C . ARG A 1 185 ? -15.014 -11.547 -12.058 1.00 91.31 185 ARG A C 1
ATOM 1461 O O . ARG A 1 185 ? -15.734 -10.565 -12.158 1.00 91.31 185 ARG A O 1
ATOM 1468 N N . GLU A 1 186 ? -14.988 -12.321 -10.984 1.00 91.06 186 GLU A N 1
ATOM 1469 C CA . GLU A 1 186 ? -15.843 -12.172 -9.809 1.00 91.06 186 GLU A CA 1
ATOM 1470 C C . GLU A 1 186 ? -15.609 -10.822 -9.121 1.00 91.06 186 GLU A C 1
ATOM 1472 O O . GLU A 1 186 ? -16.564 -10.089 -8.878 1.00 91.06 186 GLU A O 1
ATOM 1477 N N . VAL A 1 187 ? -14.340 -10.445 -8.910 1.00 89.19 187 VAL A N 1
ATOM 1478 C CA . VAL A 1 187 ? -13.957 -9.139 -8.343 1.00 89.19 187 VAL A CA 1
ATOM 1479 C C . VAL A 1 187 ? -14.440 -7.995 -9.236 1.00 89.19 187 VAL A C 1
ATOM 1481 O O . VAL A 1 187 ? -15.052 -7.050 -8.744 1.00 89.19 187 VAL A O 1
ATOM 1484 N N . ARG A 1 188 ? -14.221 -8.094 -10.554 1.00 88.62 188 ARG A N 1
ATOM 1485 C CA . ARG A 1 188 ? -14.665 -7.075 -11.522 1.00 88.62 188 ARG A CA 1
ATOM 1486 C C . ARG A 1 188 ? -16.178 -6.928 -11.587 1.00 88.62 188 ARG A C 1
ATOM 1488 O O . ARG A 1 188 ? -16.671 -5.815 -11.688 1.00 88.62 188 ARG A O 1
ATOM 1495 N N . LEU A 1 189 ? -16.913 -8.038 -11.563 1.00 84.38 189 LEU A N 1
ATOM 1496 C CA . LEU A 1 189 ? -18.374 -8.015 -11.623 1.00 84.38 189 LEU A CA 1
ATOM 1497 C C . LEU A 1 189 ? -18.988 -7.484 -10.330 1.00 84.38 189 LEU A C 1
ATOM 1499 O O . LEU A 1 189 ? -20.037 -6.852 -10.373 1.00 84.38 189 LEU A O 1
ATOM 1503 N N . ALA A 1 190 ? -18.352 -7.745 -9.191 1.00 78.00 190 ALA A N 1
ATOM 1504 C CA . ALA A 1 190 ? -18.817 -7.243 -7.910 1.00 78.00 190 ALA A CA 1
ATOM 1505 C C . ALA A 1 190 ? -18.432 -5.776 -7.661 1.00 78.00 190 ALA A C 1
ATOM 1507 O O . ALA A 1 190 ? -19.119 -5.095 -6.898 1.00 78.00 190 ALA A O 1
ATOM 1508 N N . ALA A 1 191 ? -17.396 -5.260 -8.331 1.00 67.12 191 ALA A N 1
ATOM 1509 C CA . ALA A 1 191 ? -17.097 -3.833 -8.393 1.00 67.12 191 ALA A CA 1
ATOM 1510 C C . ALA A 1 191 ? -18.232 -3.094 -9.133 1.00 67.12 191 ALA A C 1
ATOM 1512 O O . ALA A 1 191 ? -18.247 -2.973 -10.353 1.00 67.12 191 ALA A O 1
ATOM 1513 N N . GLY A 1 192 ? -19.240 -2.654 -8.378 1.00 67.69 192 GLY A N 1
ATOM 1514 C CA . GLY A 1 192 ? -20.446 -1.996 -8.897 1.00 67.69 192 GLY A CA 1
ATOM 1515 C C . GLY A 1 192 ? -21.758 -2.605 -8.396 1.00 67.69 192 GLY A C 1
ATOM 1516 O O . GLY A 1 192 ? -22.809 -1.983 -8.543 1.00 67.69 192 GLY A O 1
ATOM 1517 N N . VAL A 1 193 ? -21.717 -3.778 -7.756 1.00 70.62 193 VAL A N 1
ATOM 1518 C CA . VAL A 1 193 ? -22.895 -4.396 -7.135 1.00 70.62 193 VAL A CA 1
ATOM 1519 C C . VAL A 1 193 ? -22.944 -4.019 -5.657 1.00 70.62 193 VAL A C 1
ATOM 1521 O O . VAL A 1 193 ? -22.081 -4.401 -4.872 1.00 70.62 193 VAL A O 1
ATOM 1524 N N . ILE A 1 194 ? -23.986 -3.291 -5.255 1.00 67.88 194 ILE A N 1
ATOM 1525 C CA . ILE A 1 194 ? -24.281 -3.032 -3.842 1.00 67.88 194 ILE A CA 1
ATOM 1526 C C . ILE A 1 194 ? -24.984 -4.278 -3.283 1.00 67.88 194 ILE A C 1
ATOM 1528 O O . ILE A 1 194 ? -26.139 -4.535 -3.614 1.00 67.88 194 ILE A O 1
ATOM 1532 N N . GLY A 1 195 ? -24.300 -5.079 -2.462 1.00 75.06 195 GLY A N 1
ATOM 1533 C CA . GLY A 1 195 ? -24.882 -6.297 -1.888 1.00 75.06 195 GLY A CA 1
ATOM 1534 C C . GLY A 1 195 ? -23.884 -7.171 -1.129 1.00 75.06 195 GLY A C 1
ATOM 1535 O O . GLY A 1 195 ? -22.732 -6.794 -0.945 1.00 75.06 195 GLY A O 1
ATOM 1536 N N . ARG A 1 196 ? -24.334 -8.349 -0.677 1.00 81.69 196 ARG A N 1
ATOM 1537 C CA . ARG A 1 196 ? -23.446 -9.405 -0.166 1.00 81.69 196 ARG A CA 1
ATOM 1538 C C . ARG A 1 196 ? -22.941 -10.227 -1.349 1.00 81.69 196 ARG A C 1
ATOM 1540 O O . ARG A 1 196 ? -23.752 -10.718 -2.128 1.00 81.69 196 ARG A O 1
ATOM 1547 N N . ALA A 1 197 ? -21.628 -10.378 -1.464 1.00 91.69 197 ALA A N 1
ATOM 1548 C CA . ALA A 1 197 ? -20.992 -11.222 -2.467 1.00 91.69 197 ALA A CA 1
ATOM 1549 C C . ALA A 1 197 ? -19.930 -12.088 -1.790 1.00 91.69 197 ALA A C 1
ATOM 1551 O O . ALA A 1 197 ? -19.152 -11.584 -0.977 1.00 91.69 197 ALA A O 1
ATOM 1552 N N . GLU A 1 198 ? -19.916 -13.374 -2.126 1.00 95.06 198 GLU A N 1
ATOM 1553 C CA . GLU A 1 198 ? -18.955 -14.340 -1.606 1.00 95.06 198 GLU A CA 1
ATOM 1554 C C . GLU A 1 198 ? -18.595 -15.352 -2.696 1.00 95.06 198 GLU A C 1
ATOM 1556 O O . GLU A 1 198 ? -19.472 -15.791 -3.444 1.00 95.06 198 GLU A O 1
ATOM 1561 N N . PHE A 1 199 ? -17.312 -15.677 -2.832 1.00 95.12 199 PHE A N 1
ATOM 1562 C CA . PHE A 1 199 ? -16.819 -16.652 -3.808 1.00 95.12 199 PHE A CA 1
ATOM 1563 C C . PHE A 1 199 ? -15.432 -17.172 -3.421 1.00 95.12 199 PHE A C 1
ATOM 1565 O O . PHE A 1 199 ? -14.697 -16.519 -2.684 1.00 95.12 199 PHE A O 1
ATOM 1572 N N . ALA A 1 200 ? -15.040 -18.318 -3.976 1.00 96.06 200 ALA A N 1
ATOM 1573 C CA . ALA A 1 200 ? -13.679 -18.832 -3.875 1.00 96.06 200 ALA A CA 1
ATOM 1574 C C . ALA A 1 200 ? -12.929 -18.589 -5.192 1.00 96.06 200 ALA A C 1
ATOM 1576 O O . ALA A 1 200 ? -13.415 -18.949 -6.265 1.00 96.06 200 ALA A O 1
ATOM 1577 N N . CYS A 1 201 ? -11.747 -17.976 -5.136 1.00 95.31 201 CYS A N 1
ATOM 1578 C CA . CYS A 1 201 ? -10.922 -17.721 -6.318 1.00 95.31 201 CYS A CA 1
ATOM 1579 C C . CYS A 1 201 ? -9.439 -17.655 -5.942 1.00 95.31 201 CYS A C 1
ATOM 1581 O O . CYS A 1 201 ? -9.071 -17.074 -4.920 1.00 95.31 201 CYS A O 1
ATOM 1583 N N . GLN A 1 202 ? -8.580 -18.256 -6.775 1.00 95.00 202 GLN A N 1
ATOM 1584 C CA . GLN A 1 202 ? -7.115 -18.264 -6.611 1.00 95.00 202 GLN A CA 1
ATOM 1585 C C . GLN A 1 202 ? -6.615 -18.777 -5.241 1.00 95.00 202 GLN A C 1
ATOM 1587 O O . GLN A 1 202 ? -5.555 -18.359 -4.760 1.00 95.00 202 GLN A O 1
ATOM 1592 N N . GLY A 1 203 ? -7.364 -19.708 -4.639 1.00 96.38 203 GLY A N 1
ATOM 1593 C CA . GLY A 1 203 ? -7.040 -20.326 -3.349 1.00 96.38 203 GLY A CA 1
ATOM 1594 C C . GLY A 1 203 ? -7.454 -19.512 -2.121 1.00 96.38 203 GLY A C 1
ATOM 1595 O O . GLY A 1 203 ? -6.978 -19.818 -1.034 1.00 96.38 203 GLY A O 1
ATOM 1596 N N . LEU A 1 204 ? -8.303 -18.491 -2.282 1.00 98.06 204 LEU A N 1
ATOM 1597 C CA . LEU A 1 204 ? -8.892 -17.733 -1.175 1.00 98.06 204 LEU A CA 1
ATOM 1598 C C . LEU A 1 204 ? -10.423 -17.775 -1.235 1.00 98.06 204 LEU A C 1
ATOM 1600 O O . LEU A 1 204 ? -10.987 -17.732 -2.333 1.00 98.06 204 LEU A O 1
ATOM 1604 N N . HIS A 1 205 ? -11.074 -17.775 -0.072 1.00 97.62 205 HIS A N 1
ATOM 1605 C CA . HIS A 1 205 ? -12.465 -17.348 0.094 1.00 97.62 205 HIS A CA 1
ATOM 1606 C C . HIS A 1 205 ? -12.504 -15.823 0.181 1.00 97.62 205 HIS A C 1
ATOM 1608 O O . HIS A 1 205 ? -11.743 -15.221 0.936 1.00 97.62 205 HIS A O 1
ATOM 1614 N N . TRP A 1 206 ? -13.374 -15.197 -0.603 1.00 97.06 206 TRP A N 1
ATOM 1615 C CA . TRP A 1 206 ? -13.554 -13.751 -0.684 1.00 97.06 206 TRP A CA 1
ATOM 1616 C C . TRP A 1 206 ? -14.947 -13.392 -0.210 1.00 97.06 206 TRP A C 1
ATOM 1618 O O . TRP A 1 206 ? -15.918 -13.913 -0.748 1.00 97.06 206 TRP A O 1
ATOM 1628 N N . ARG A 1 207 ? -15.056 -12.447 0.722 1.00 95.56 207 ARG A N 1
ATOM 1629 C CA . ARG A 1 207 ? -16.332 -11.938 1.226 1.00 95.56 207 ARG A CA 1
ATOM 1630 C C . ARG A 1 207 ? -16.362 -10.419 1.166 1.00 95.56 207 ARG A C 1
ATOM 1632 O O . ARG A 1 207 ? -15.534 -9.758 1.790 1.00 95.56 207 ARG A O 1
ATOM 1639 N N . LEU A 1 208 ? -17.327 -9.854 0.448 1.00 94.31 208 LEU A N 1
ATOM 1640 C CA . LEU A 1 208 ? -17.529 -8.406 0.388 1.00 94.31 208 LEU A CA 1
ATOM 1641 C C . LEU A 1 208 ? -18.006 -7.898 1.755 1.00 94.31 208 LEU A C 1
ATOM 1643 O O . LEU A 1 208 ? -19.085 -8.275 2.216 1.00 94.31 208 LEU A O 1
ATOM 1647 N N . ILE A 1 209 ? -17.205 -7.046 2.396 1.00 93.56 209 ILE A N 1
ATOM 1648 C CA . ILE A 1 209 ? -17.488 -6.494 3.733 1.00 93.56 209 ILE A CA 1
ATOM 1649 C C . ILE A 1 209 ? -17.848 -5.006 3.707 1.00 93.56 209 ILE A C 1
ATOM 1651 O O . ILE A 1 209 ? -18.331 -4.472 4.702 1.00 93.56 209 ILE A O 1
ATOM 1655 N N . GLY A 1 210 ? -17.648 -4.325 2.579 1.00 92.50 210 GLY A N 1
ATOM 1656 C CA . GLY A 1 210 ? -18.048 -2.933 2.427 1.00 92.50 210 GLY A CA 1
ATOM 1657 C C . GLY A 1 210 ? -17.344 -2.236 1.277 1.00 92.50 210 GLY A C 1
ATOM 1658 O O . GLY A 1 210 ? -16.823 -2.873 0.364 1.00 92.50 210 GLY A O 1
ATOM 1659 N N . PHE A 1 211 ? -17.323 -0.909 1.347 1.00 91.56 211 PHE A N 1
ATOM 1660 C CA . PHE A 1 211 ? -16.700 -0.054 0.346 1.00 91.56 211 PHE A CA 1
ATOM 1661 C C . PHE A 1 211 ? -15.941 1.086 1.018 1.00 91.56 211 PHE A C 1
ATOM 1663 O O . PHE A 1 211 ? -16.384 1.613 2.042 1.00 91.56 211 PHE A O 1
ATOM 1670 N N . LEU A 1 212 ? -14.808 1.477 0.436 1.00 90.19 212 LEU A N 1
ATOM 1671 C CA . LEU A 1 212 ? -14.065 2.651 0.876 1.00 90.19 212 LEU A CA 1
ATOM 1672 C C . LEU A 1 212 ? -14.698 3.915 0.260 1.00 90.19 212 LEU A C 1
ATOM 1674 O O . LEU A 1 212 ? -14.817 3.988 -0.966 1.00 90.19 212 LEU A O 1
ATOM 1678 N N . PRO A 1 213 ? -15.104 4.911 1.068 1.00 83.25 213 PRO A N 1
ATOM 1679 C CA . PRO A 1 213 ? -15.556 6.200 0.555 1.00 83.25 213 PRO A CA 1
ATOM 1680 C C . PRO A 1 213 ? -14.383 7.035 0.009 1.00 83.25 213 PRO A C 1
ATOM 1682 O O . PRO A 1 213 ? -13.240 6.856 0.423 1.00 83.25 213 PRO A O 1
ATOM 1685 N N . GLY A 1 214 ? -14.679 8.006 -0.863 1.00 70.25 214 GLY A N 1
ATOM 1686 C CA . GLY A 1 214 ? -13.746 9.104 -1.163 1.00 70.25 214 GLY A CA 1
ATOM 1687 C C . GLY A 1 214 ? -12.723 8.861 -2.281 1.00 70.25 214 GLY A C 1
ATOM 1688 O O . GLY A 1 214 ? -11.616 9.385 -2.210 1.00 70.25 214 GLY A O 1
ATOM 1689 N N . GLY A 1 215 ? -13.072 8.093 -3.316 1.00 69.56 215 GLY A N 1
ATOM 1690 C CA . GLY A 1 215 ? -12.300 7.988 -4.563 1.00 69.56 215 GLY A CA 1
ATOM 1691 C C . GLY A 1 215 ? -13.148 8.330 -5.796 1.00 69.56 215 GLY A C 1
ATOM 1692 O O . GLY A 1 215 ? -14.369 8.445 -5.665 1.00 69.56 215 GLY A O 1
ATOM 1693 N N . PRO A 1 216 ? -12.531 8.478 -6.985 1.00 68.75 216 PRO A N 1
ATOM 1694 C CA . PRO A 1 216 ? -13.276 8.635 -8.236 1.00 68.75 216 PRO A CA 1
ATOM 1695 C C . PRO A 1 216 ? -14.093 7.373 -8.554 1.00 68.75 216 PRO A C 1
ATOM 1697 O O . PRO A 1 216 ? -15.212 7.470 -9.057 1.00 68.75 216 PRO A O 1
ATOM 1700 N N . SER A 1 217 ? -13.569 6.200 -8.183 1.00 77.44 217 SER A N 1
ATOM 1701 C CA . SER A 1 217 ? -14.240 4.905 -8.262 1.00 77.44 217 SER A CA 1
ATOM 1702 C C . SER A 1 217 ? -14.634 4.340 -6.891 1.00 77.44 217 SER A C 1
ATOM 1704 O O . SER A 1 217 ? -13.924 4.479 -5.887 1.00 77.44 217 SER A O 1
ATOM 1706 N N . LEU A 1 218 ? -15.745 3.599 -6.862 1.00 86.44 218 LEU A N 1
ATOM 1707 C CA . LEU A 1 218 ? -16.162 2.820 -5.699 1.00 86.44 218 LEU A CA 1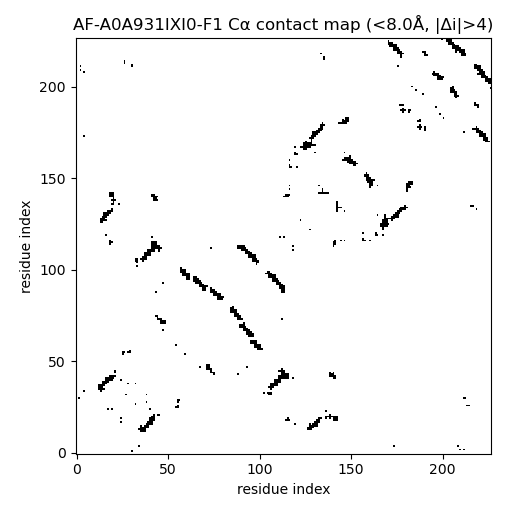
ATOM 1708 C C . LEU A 1 218 ? -15.168 1.670 -5.461 1.00 86.44 218 LEU A C 1
ATOM 1710 O O . LEU A 1 218 ? -15.069 0.752 -6.269 1.00 86.44 218 LEU A O 1
ATOM 1714 N N . THR A 1 219 ? -14.434 1.708 -4.347 1.00 91.81 219 THR A N 1
ATOM 1715 C CA . THR A 1 219 ? -13.458 0.661 -4.005 1.00 91.81 219 THR A CA 1
ATOM 1716 C C . THR A 1 219 ? -14.106 -0.375 -3.095 1.00 91.81 219 THR A C 1
ATOM 1718 O O . THR A 1 219 ? -14.447 -0.063 -1.954 1.00 91.81 219 THR A O 1
ATOM 1721 N N . ALA A 1 220 ? -14.278 -1.600 -3.584 1.00 93.56 220 ALA A N 1
ATOM 1722 C CA . ALA A 1 220 ? -14.812 -2.713 -2.809 1.00 93.56 220 ALA A CA 1
ATOM 1723 C C . ALA A 1 220 ? -13.776 -3.217 -1.800 1.00 93.56 220 ALA A C 1
ATOM 1725 O O . ALA A 1 220 ? -12.594 -3.339 -2.117 1.00 93.56 220 ALA A O 1
ATOM 1726 N N . LEU A 1 221 ? -14.227 -3.513 -0.584 1.00 95.06 221 LEU A N 1
ATOM 1727 C CA . LEU A 1 221 ? -13.414 -4.063 0.493 1.00 95.06 221 LEU A CA 1
ATOM 1728 C C . LEU A 1 221 ? -13.805 -5.522 0.703 1.00 95.06 221 LEU A C 1
ATOM 1730 O O . LEU A 1 221 ? -14.934 -5.828 1.090 1.00 95.06 221 LEU A O 1
ATOM 1734 N N . TRP A 1 222 ? -12.857 -6.413 0.453 1.00 96.00 222 TRP A N 1
ATOM 1735 C CA . TRP A 1 222 ? -13.023 -7.854 0.535 1.00 96.00 222 TRP A CA 1
ATOM 1736 C C . TRP A 1 222 ? -12.264 -8.389 1.734 1.00 96.00 222 TRP A C 1
ATOM 1738 O O . TRP A 1 222 ? -11.049 -8.228 1.800 1.00 96.00 222 TRP A O 1
ATOM 1748 N N . GLN A 1 223 ? -12.945 -9.059 2.655 1.00 96.81 223 GLN A N 1
ATOM 1749 C CA . GLN A 1 223 ? -12.256 -9.950 3.576 1.00 96.81 223 GLN A CA 1
ATOM 1750 C C . GLN A 1 223 ? -11.830 -11.198 2.806 1.00 96.81 223 GLN A C 1
ATOM 1752 O O . GLN A 1 223 ? -12.628 -11.754 2.049 1.00 96.81 223 GLN A O 1
ATOM 1757 N N . VAL A 1 224 ? -10.592 -11.630 3.014 1.00 97.38 224 VAL A N 1
ATOM 1758 C CA . VAL A 1 224 ? -10.043 -12.834 2.398 1.00 97.38 224 VAL A CA 1
ATOM 1759 C C . VAL A 1 224 ? -9.406 -13.760 3.424 1.00 97.38 224 VAL A C 1
ATOM 1761 O O . VAL A 1 224 ? -8.783 -13.307 4.389 1.00 97.38 224 VAL A O 1
ATOM 1764 N N . GLU A 1 225 ? -9.539 -15.060 3.187 1.00 97.44 225 GLU A N 1
ATOM 1765 C CA . GLU A 1 225 ? -8.920 -16.139 3.962 1.00 97.44 225 GLU A CA 1
ATOM 1766 C C . GLU A 1 225 ? -8.595 -17.342 3.059 1.00 97.44 225 GLU A C 1
ATOM 1768 O O . GLU A 1 225 ? -9.188 -17.454 1.985 1.00 97.44 225 GLU A O 1
ATOM 1773 N N . PRO A 1 226 ? -7.633 -18.213 3.423 1.00 97.75 226 PRO A N 1
ATOM 1774 C CA . PRO A 1 226 ? -7.309 -19.399 2.629 1.00 97.75 226 PRO A CA 1
ATOM 1775 C C . PRO A 1 226 ? -8.531 -20.299 2.412 1.00 97.75 226 PRO A C 1
ATOM 1777 O O . PRO A 1 226 ? -9.317 -20.495 3.339 1.00 97.75 226 PRO A O 1
ATOM 1780 N N . ALA A 1 227 ? -8.677 -20.810 1.183 1.00 91.62 227 ALA A N 1
ATOM 1781 C CA . ALA A 1 227 ? -9.818 -21.630 0.781 1.00 91.62 227 ALA A CA 1
ATOM 1782 C C . ALA A 1 227 ? -9.792 -23.073 1.301 1.00 91.62 227 ALA A C 1
ATOM 1784 O O . ALA A 1 227 ? -8.682 -23.650 1.374 1.00 91.62 227 ALA A O 1
#

Solvent-accessible surface area (backbone atoms only — not comparable to full-atom values): 12430 Å² total; per-residue (Å²): 128,87,80,82,85,68,83,84,82,67,95,70,78,39,27,37,42,30,28,35,23,79,72,52,59,43,54,52,42,62,73,43,38,83,80,30,43,32,44,37,36,20,14,49,78,53,58,59,84,58,78,78,88,77,65,40,89,67,47,40,78,45,83,91,42,68,48,70,48,65,60,46,73,50,61,75,44,77,42,79,54,96,93,36,80,41,83,42,56,67,54,22,38,40,35,31,32,38,34,27,69,96,72,74,42,59,26,36,41,35,46,32,22,26,58,18,58,58,59,57,67,73,49,60,65,51,50,28,39,30,46,39,46,47,41,83,42,95,30,82,3,29,11,81,44,46,49,50,30,67,54,83,46,96,53,64,78,66,28,30,34,34,60,54,50,59,48,24,35,26,75,76,20,36,41,34,32,40,34,49,52,44,67,49,61,67,56,38,64,48,37,86,54,92,70,86,50,75,52,76,60,100,64,24,35,39,34,52,76,51,65,54,81,85,59,101,57,67,24,35,30,26,39,34,33,81,98

Organism: NCBI:txid2795030

Nearest PDB structures (foldseek):
  5un0-assembly1_3  TM=2.658E-01  e=1.535E-01  Mycobacterium tuberculosis
  1n6m-assembly1_A  TM=2.371E-01  e=3.182E-01  Drosophila melanogaster
  1kf0-assembly1_A  TM=5.292E-01  e=6.238E+00  Sus scrofa
  8xkw-assembly1_F  TM=2.635E-01  e=4.333E+00  Saccharomyces cerevisiae